Protein AF-A0AAN8EYQ8-F1 (afdb_monomer)

Solvent-accessible surface area (backbone atoms only — not comparable to full-atom values): 22164 Å² total; per-residue (Å²): 134,83,86,80,82,86,77,85,77,65,69,65,58,52,54,49,55,48,52,52,48,57,50,62,72,70,48,49,75,64,58,46,48,53,51,53,51,53,53,50,54,53,51,50,58,50,62,74,72,49,50,75,66,56,50,50,51,53,51,50,54,50,51,49,54,48,50,53,54,63,69,72,48,50,74,64,59,51,49,52,50,53,48,54,51,51,48,55,51,50,54,55,59,72,71,51,50,73,67,58,49,51,53,47,54,50,51,54,49,49,54,50,50,54,53,62,71,69,51,50,73,66,59,51,48,53,51,52,49,53,52,52,50,52,52,47,56,51,62,71,68,51,50,74,66,58,51,50,51,50,53,51,51,52,51,49,52,53,49,52,56,62,73,72,48,51,74,66,57,49,50,55,50,54,50,50,52,51,49,51,53,47,52,66,68,69,47,82,61,92,80,71,73,90,77,82,83,59,98,66,79,79,86,75,83,72,71,70,70,69,47,56,27,75,72,83,59,53,68,34,39,68,84,72,50,43,92,91,36,74,47,48,43,63,92,82,25,56,62,57,76,51,85,81,78,80,78,86,77,67,57,67,69,59,45,51,47,72,56,88,58,94,86,57,56,69,66,52,54,51,50,20,50,52,46,64,74,40,41,65,62,53,51,52,52,55,53,55,72,69,57,77,81,88,72,84,82,78,84,84,91,84,88,88,83,93,76,94,70,94,88,79,88,84,84,88,77,90,88,80,90,87,81,83,84,82,88,67,90,74,54,60,65,57,50,53,53,53,47,51,67,75,37,50,67,59,54,52,52,56,47,52,68,74,73,113

Mean predicted aligned error: 20.5 Å

Organism: Trichostrongylus colubriformis (NCBI:txid6319)

Radius of gyration: 50.26 Å; Cα contacts (8 Å, |Δi|>4): 84; chains: 1; bounding box: 122×63×128 Å

Secondary structure (DSSP, 8-state):
---------HHHHHHHHHHHHHHHHH--HHHHHHHHHHHHHHHHHHHHT--HHHHHHHHHHHHHHHHHHHHS--HHHHHHHHHHHHHHHHHHHHH--HHHHHHHHHHHHHHHHHHHHH--HHHHHHHHHHHHHHHHHHHHH--HHHHHHHHHHHHHHHHHHHHS--HHHHHHHHHHHHHHHHHHHHS--TT--SSSS-SS----------EEPTTT--EE-GGG-BTTBSS--HHHHGGGT----------HHHHHHH---TTS-HHHHHHHHHHHHTHHHHHHHHHHHTS------------------SS-PPPP------------TTHHHHHHHHHHHHSHHHHHHHHHHHH-

Foldseek 3Di:
DDDDDPDDPDPVVVVVVVVVVVVVVPDDPVNVVVVVVVVVVVVVVVVVPDDPVNVVVVVVVVVVVVVVVVVPDDPVNVVVVVVVVVVVVVVVVVPDDPVNVVVVVVVVVVVVVVVVVPDDPVRVVVVVVVVVVVVVVVVVPDDPVRVVVVVVVVVVVVVVCVVPDDPVNVVVVVVVVVVVVVVVVPPPPPPDPDDPDDPDPDPDDLDDQDQAAPAARDTDGPVQQDPVHRRAHCVPCNRNVDDDDDDPDDDVVVCLQDPDDPPDDPVSVVNNVVCVVCVVVVVVVVVVVPDDDPDDDDDDDDDDDDDDDPDDDDDDDDDDDDDDDDDDPVVPVVVVVVCCVVCVVVVVVVVVVVVD

Sequence (356 aa):
MRSQEVHGRSRVHASDAERQRSRRQRESSQERAVRLQADRLRHQRGQERETSQERTARRQEDSERHRELRERESSHERTARHQEDSERHRELRARETSQERTARHQEDSERHRELRARETSQERAARHQEESDRHRQLRERDSSQERAARHQEDAERHRRSRTDEDPEERRVRLTTDAEGHRRRRSLPSRMLGIALGGRVPVSSYLGRLSHRCQHCGALHFRCEVKPQHRDRFLECCDLGRFKLNYFEQFPDDLRRLFIYNPTNAEEQQRIRRNSMGNIRTFNSALAMASMGAQVDTLRDVVHTVLGYMDKYIIVWVPFIPEKESSVNTGKSIFWIQQWLQANGLAIREMLNVIWD

Structure (mmCIF, N/CA/C/O backbone):
data_AF-A0AAN8EYQ8-F1
#
_entry.id   AF-A0AAN8EYQ8-F1
#
loop_
_atom_site.group_PDB
_atom_site.id
_atom_site.type_symbol
_atom_site.label_atom_id
_atom_site.label_alt_id
_atom_site.label_comp_id
_atom_site.label_asym_id
_atom_site.label_entity_id
_atom_site.label_seq_id
_atom_site.pdbx_PDB_ins_code
_atom_site.Cartn_x
_atom_site.Cartn_y
_atom_site.Cartn_z
_atom_site.occupancy
_atom_site.B_iso_or_equiv
_atom_site.auth_seq_id
_atom_site.auth_comp_id
_atom_site.auth_asym_id
_atom_site.auth_atom_id
_atom_site.pdbx_PDB_model_num
ATOM 1 N N . MET A 1 1 ? -74.497 -17.929 34.171 1.00 38.44 1 MET A N 1
ATOM 2 C CA . MET A 1 1 ? -73.245 -18.681 34.404 1.00 38.44 1 MET A CA 1
ATOM 3 C C . MET A 1 1 ? -72.143 -17.685 34.741 1.00 38.44 1 MET A C 1
ATOM 5 O O . MET A 1 1 ? -71.927 -16.765 33.973 1.00 38.44 1 MET A O 1
ATOM 9 N N . ARG A 1 2 ? -71.579 -17.848 35.944 1.00 38.62 2 ARG A N 1
ATOM 10 C CA . ARG A 1 2 ? -70.430 -17.195 36.607 1.00 38.62 2 ARG A CA 1
ATOM 11 C C . ARG A 1 2 ? -69.721 -16.021 35.904 1.00 38.62 2 ARG A C 1
ATOM 13 O O . ARG A 1 2 ? -68.885 -16.230 35.032 1.00 38.62 2 ARG A O 1
ATOM 20 N N . SER A 1 3 ? -69.932 -14.824 36.452 1.00 40.25 3 SER A N 1
ATOM 21 C CA . SER A 1 3 ? -68.946 -13.739 36.464 1.00 40.25 3 SER A CA 1
ATOM 22 C C . SER A 1 3 ? -67.737 -14.175 37.298 1.00 40.25 3 SER A C 1
ATOM 24 O O . SER A 1 3 ? -67.894 -14.527 38.466 1.00 40.25 3 SER A O 1
ATOM 26 N N . GLN A 1 4 ? -66.544 -14.203 36.701 1.00 43.12 4 GLN A N 1
ATOM 27 C CA . GLN A 1 4 ? -65.293 -14.403 37.432 1.00 43.12 4 GLN A CA 1
ATOM 28 C C . GLN A 1 4 ? -64.762 -13.049 37.900 1.00 43.12 4 GLN A C 1
ATOM 30 O O . GLN A 1 4 ? -64.399 -12.186 37.104 1.00 43.12 4 GLN A O 1
ATOM 35 N N . GLU A 1 5 ? -64.737 -12.880 39.214 1.00 44.69 5 GLU A N 1
ATOM 36 C CA . GLU A 1 5 ? -64.155 -11.738 39.898 1.00 44.69 5 GLU A CA 1
ATOM 37 C C . GLU A 1 5 ? -62.622 -11.810 39.827 1.00 44.69 5 GLU A C 1
ATOM 39 O O . GLU A 1 5 ? -61.994 -12.710 40.387 1.00 44.69 5 GLU A O 1
ATOM 44 N N . VAL A 1 6 ? -62.000 -10.832 39.169 1.00 47.41 6 VAL A N 1
ATOM 45 C CA . VAL A 1 6 ? -60.547 -10.623 39.203 1.00 47.41 6 VAL A CA 1
ATOM 46 C C . VAL A 1 6 ? -60.202 -9.938 40.530 1.00 47.41 6 VAL A C 1
ATOM 48 O O . VAL A 1 6 ? -60.171 -8.714 40.632 1.00 47.41 6 VAL A O 1
ATOM 51 N N . HIS A 1 7 ? -59.997 -10.734 41.580 1.00 46.69 7 HIS A N 1
ATOM 52 C CA . HIS A 1 7 ? -59.591 -10.240 42.897 1.00 46.69 7 HIS A CA 1
ATOM 53 C C . HIS A 1 7 ? -58.106 -9.846 42.923 1.00 46.69 7 HIS A C 1
ATOM 55 O O . HIS A 1 7 ? -57.218 -10.561 42.455 1.00 46.69 7 HIS A O 1
ATOM 61 N N . GLY A 1 8 ? -57.855 -8.654 43.468 1.00 53.88 8 GLY A N 1
ATOM 62 C CA . GLY A 1 8 ? -56.613 -7.903 43.348 1.00 53.88 8 GLY A CA 1
ATOM 63 C C . GLY A 1 8 ? -55.402 -8.499 44.069 1.00 53.88 8 GLY A C 1
ATOM 64 O O . GLY A 1 8 ? -55.406 -8.709 45.277 1.00 53.88 8 GLY A O 1
ATOM 65 N N . ARG A 1 9 ? -54.299 -8.635 43.324 1.00 49.62 9 ARG A N 1
ATOM 66 C CA . ARG A 1 9 ? -52.956 -8.940 43.856 1.00 49.62 9 ARG A CA 1
ATOM 67 C C . ARG A 1 9 ? -51.954 -7.784 43.689 1.00 49.62 9 ARG A C 1
ATOM 69 O O . ARG A 1 9 ? -50.818 -7.874 44.135 1.00 49.62 9 ARG A O 1
ATOM 76 N N . SER A 1 10 ? -52.369 -6.668 43.083 1.00 54.38 10 SER A N 1
ATOM 77 C CA . SER A 1 10 ? -51.452 -5.600 42.649 1.00 54.38 10 SER A CA 1
ATOM 78 C C . SER A 1 10 ? -51.117 -4.545 43.720 1.00 54.38 10 SER A C 1
ATOM 80 O O . SER A 1 10 ? -50.106 -3.856 43.605 1.00 54.38 10 SER A O 1
ATOM 82 N N . ARG A 1 11 ? -51.939 -4.385 44.768 1.00 54.59 11 ARG A N 1
ATOM 83 C CA . ARG A 1 11 ? -51.863 -3.216 45.673 1.00 54.59 11 ARG A CA 1
ATOM 84 C C . ARG A 1 11 ? -50.812 -3.347 46.789 1.00 54.59 11 ARG A C 1
ATOM 86 O O . ARG A 1 11 ? -50.193 -2.356 47.164 1.00 54.59 11 ARG A O 1
ATOM 93 N N . VAL A 1 12 ? -50.553 -4.563 47.282 1.00 60.09 12 VAL A N 1
ATOM 94 C CA . VAL A 1 12 ? -49.588 -4.813 48.377 1.00 60.09 12 VAL A CA 1
ATOM 95 C C . VAL A 1 12 ? -48.138 -4.697 47.891 1.00 60.09 12 VAL A C 1
ATOM 97 O O . VAL A 1 12 ? -47.329 -4.038 48.546 1.00 60.09 12 VAL A O 1
ATOM 100 N N . HIS A 1 13 ? -47.825 -5.243 46.711 1.00 59.47 13 HIS A N 1
ATOM 101 C CA . HIS A 1 13 ? -46.488 -5.167 46.107 1.00 59.47 13 HIS A CA 1
ATOM 102 C C . HIS A 1 13 ? -46.089 -3.740 45.709 1.00 59.47 13 HIS A C 1
ATOM 104 O O . HIS A 1 13 ? -44.928 -3.371 45.875 1.00 59.4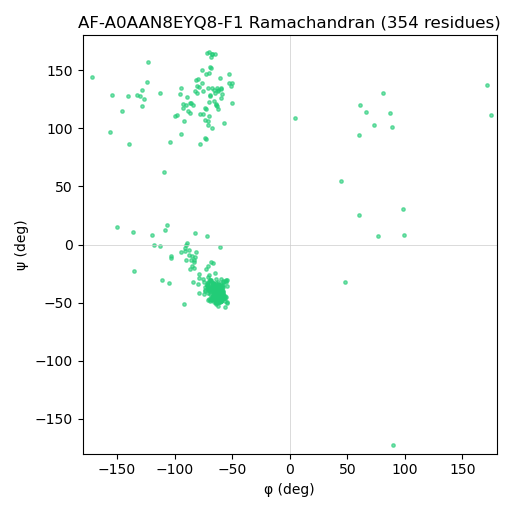7 13 HIS A O 1
ATOM 110 N N . ALA A 1 14 ? -47.044 -2.915 45.260 1.00 61.81 14 ALA A N 1
ATOM 111 C CA . ALA A 1 14 ? -46.800 -1.496 45.007 1.00 61.81 14 ALA A CA 1
ATOM 112 C C . ALA A 1 14 ? -46.391 -0.760 46.297 1.00 61.81 14 ALA A C 1
ATOM 114 O O . ALA A 1 14 ? -45.393 -0.042 46.289 1.00 61.81 14 ALA A O 1
ATOM 115 N N . SER A 1 15 ? -47.085 -1.029 47.415 1.00 77.25 15 SER A N 1
ATOM 116 C CA . SER A 1 15 ? -46.769 -0.429 48.722 1.00 77.25 15 SER A CA 1
ATOM 117 C C . SER A 1 15 ? -45.401 -0.854 49.266 1.00 77.25 15 SER A C 1
ATOM 119 O O . SER A 1 15 ? -44.711 -0.057 49.898 1.00 77.25 15 SER A O 1
ATOM 121 N N . ASP A 1 16 ? -44.982 -2.100 49.016 1.00 83.50 16 ASP A N 1
ATOM 122 C CA . ASP A 1 16 ? -43.697 -2.600 49.507 1.00 83.50 16 ASP A CA 1
ATOM 123 C C . ASP A 1 16 ? -42.521 -2.113 48.663 1.00 83.50 16 ASP A C 1
ATOM 125 O O . ASP A 1 16 ? -41.513 -1.659 49.203 1.00 83.50 16 ASP A O 1
ATOM 129 N N . ALA A 1 17 ? -42.680 -2.100 47.338 1.00 85.19 17 ALA A N 1
ATOM 130 C CA . ALA A 1 17 ? -41.708 -1.494 46.438 1.00 85.19 17 ALA A CA 1
ATOM 131 C C . ALA A 1 17 ? -41.512 -0.003 46.757 1.00 85.19 17 ALA A C 1
ATOM 133 O O . ALA A 1 17 ? -40.387 0.493 46.736 1.00 85.19 17 ALA A O 1
ATOM 134 N N . GLU A 1 18 ? -42.588 0.708 47.094 1.00 87.94 18 GLU A N 1
ATOM 135 C CA . GLU A 1 18 ? -42.537 2.115 47.481 1.00 87.94 18 GLU A CA 1
ATOM 136 C C . GLU A 1 18 ? -41.844 2.330 48.831 1.00 87.94 18 GLU A C 1
ATOM 138 O O . GLU A 1 18 ? -40.919 3.139 48.904 1.00 87.94 18 GLU A O 1
ATOM 143 N N . ARG A 1 19 ? -42.160 1.527 49.858 1.00 87.75 19 ARG A N 1
ATOM 144 C CA . ARG A 1 19 ? -41.418 1.536 51.134 1.00 87.75 19 ARG A CA 1
ATOM 145 C C . ARG A 1 19 ? -39.927 1.268 50.938 1.00 87.75 19 ARG A C 1
ATOM 147 O O . ARG A 1 19 ? -39.096 1.969 51.516 1.00 87.75 19 ARG A O 1
ATOM 154 N N . GLN A 1 20 ? -39.568 0.283 50.112 1.00 89.06 20 GLN A N 1
ATOM 155 C CA . GLN A 1 20 ? -38.170 -0.024 49.810 1.00 89.06 20 GLN A CA 1
ATOM 156 C C . GLN A 1 20 ? -37.481 1.120 49.057 1.00 89.06 20 GLN A C 1
ATOM 158 O O . GLN A 1 20 ? -36.334 1.436 49.368 1.00 89.06 20 GLN A O 1
ATOM 163 N N . ARG A 1 21 ? -38.164 1.774 48.107 1.00 89.12 21 ARG A N 1
ATOM 164 C CA . ARG A 1 21 ? -37.646 2.974 47.428 1.00 89.12 21 ARG A CA 1
ATOM 165 C C . ARG A 1 21 ? -37.393 4.108 48.418 1.00 89.12 21 ARG A C 1
ATOM 167 O O . ARG A 1 21 ? -36.289 4.643 48.430 1.00 89.12 21 ARG A O 1
ATOM 174 N N . SER A 1 22 ? -38.357 4.429 49.280 1.00 90.75 22 SER A N 1
ATOM 175 C CA . SER A 1 22 ? -38.203 5.487 50.287 1.00 90.75 22 SER A CA 1
ATOM 176 C C . SER A 1 22 ? -37.098 5.176 51.295 1.00 90.75 22 SER A C 1
ATOM 178 O O . SER A 1 22 ? -36.344 6.072 51.664 1.00 90.75 22 SER A O 1
ATOM 180 N N . ARG A 1 23 ? -36.946 3.909 51.706 1.00 90.25 23 ARG A N 1
ATOM 181 C CA . ARG A 1 23 ? -35.819 3.479 52.546 1.00 90.25 23 ARG A CA 1
ATOM 182 C C . ARG A 1 23 ? -34.486 3.705 51.831 1.00 90.25 23 ARG A C 1
ATOM 184 O O . ARG A 1 23 ? -33.618 4.348 52.400 1.00 90.25 23 ARG A O 1
ATOM 191 N N . ARG A 1 24 ? -34.359 3.269 50.570 1.00 91.44 24 ARG A N 1
ATOM 192 C CA . ARG A 1 24 ? -33.142 3.457 49.756 1.00 91.44 24 ARG A CA 1
ATOM 193 C C . ARG A 1 24 ? -32.803 4.927 49.501 1.00 91.44 24 ARG A C 1
ATOM 195 O O . ARG A 1 24 ? -31.631 5.253 49.385 1.00 91.44 24 ARG A O 1
ATOM 202 N N . GLN A 1 25 ? -33.801 5.805 49.406 1.00 91.94 25 GLN A N 1
ATOM 203 C CA . GLN A 1 25 ? -33.590 7.253 49.256 1.00 91.94 25 GLN A CA 1
ATOM 204 C C . GLN A 1 25 ? -33.049 7.913 50.527 1.00 91.94 25 GLN A C 1
ATOM 206 O O . GLN A 1 25 ? -32.384 8.938 50.439 1.00 91.94 25 GLN A O 1
ATOM 211 N N . ARG A 1 26 ? -33.351 7.340 51.697 1.00 92.75 26 ARG A N 1
ATOM 212 C CA . ARG A 1 26 ? -32.901 7.837 53.003 1.00 92.75 26 ARG A CA 1
ATOM 213 C C . ARG A 1 26 ? -31.621 7.153 53.496 1.00 92.75 26 ARG A C 1
ATOM 215 O O . ARG A 1 26 ? -31.103 7.559 54.528 1.00 92.75 26 ARG A O 1
ATOM 222 N N . GLU A 1 27 ? -31.134 6.128 52.790 1.00 94.88 27 GLU A N 1
ATOM 223 C CA . GLU A 1 27 ? -29.881 5.435 53.114 1.00 94.88 27 GLU A CA 1
ATOM 224 C C . GLU A 1 27 ? -28.694 6.401 53.020 1.00 94.88 27 GLU A C 1
ATOM 226 O O . GLU A 1 27 ? -28.515 7.106 52.023 1.00 94.88 27 GLU A O 1
ATOM 231 N N . SER A 1 28 ? -27.836 6.376 54.036 1.00 96.06 28 SER A N 1
ATOM 232 C CA . SER A 1 28 ? -26.521 7.010 53.968 1.00 96.06 28 SER A CA 1
ATOM 233 C C . SER A 1 28 ? -25.604 6.296 52.963 1.00 96.06 28 SER A C 1
ATOM 235 O O . SER A 1 28 ? -25.833 5.150 52.560 1.00 96.06 28 SER A O 1
ATOM 237 N N . SER A 1 29 ? -24.507 6.952 52.568 1.00 94.75 29 SER A N 1
ATOM 238 C CA . SER A 1 29 ? -23.498 6.350 51.684 1.00 94.75 29 SER A CA 1
ATOM 239 C C . SER A 1 29 ? -22.894 5.066 52.270 1.00 94.75 29 SER A C 1
ATOM 241 O O . SER A 1 29 ? -22.674 4.104 51.532 1.00 94.75 29 SER A O 1
ATOM 243 N N . GLN A 1 30 ? -22.686 5.024 53.591 1.00 95.12 30 GLN A N 1
ATOM 244 C CA . GLN A 1 30 ? -22.165 3.860 54.310 1.00 95.12 30 GLN A CA 1
ATOM 245 C C . GLN A 1 30 ? -23.176 2.708 54.338 1.00 95.12 30 GLN A C 1
ATOM 247 O O . GLN A 1 30 ? -22.833 1.586 53.970 1.00 95.12 30 GLN A O 1
ATOM 252 N N . GLU A 1 31 ? -24.437 2.972 54.689 1.00 94.31 31 GLU A N 1
ATOM 253 C CA . GLU A 1 31 ? -25.491 1.946 54.691 1.00 94.31 31 GLU A CA 1
ATOM 254 C C . GLU A 1 31 ? -25.729 1.374 53.290 1.00 94.31 31 GLU A C 1
ATOM 256 O O . GLU A 1 31 ? -25.854 0.157 53.117 1.00 94.31 31 GLU A O 1
ATOM 261 N N . ARG A 1 32 ? -25.707 2.237 52.265 1.00 94.94 32 ARG A N 1
ATOM 262 C CA . ARG A 1 32 ? -25.782 1.814 50.864 1.00 94.94 32 ARG A CA 1
ATOM 263 C C . ARG A 1 32 ? -24.607 0.908 50.493 1.00 94.94 32 ARG A C 1
ATOM 265 O O . ARG A 1 32 ? -24.821 -0.106 49.827 1.00 94.94 32 ARG A O 1
ATOM 272 N N . ALA A 1 33 ? -23.385 1.248 50.905 1.00 95.75 33 ALA A N 1
ATOM 273 C CA . ALA A 1 33 ? -22.199 0.438 50.632 1.00 95.75 33 ALA A CA 1
ATOM 274 C C . ALA A 1 33 ? -22.297 -0.949 51.285 1.00 95.75 33 ALA A C 1
ATOM 276 O O . ALA A 1 33 ? -22.083 -1.954 50.605 1.00 95.75 33 A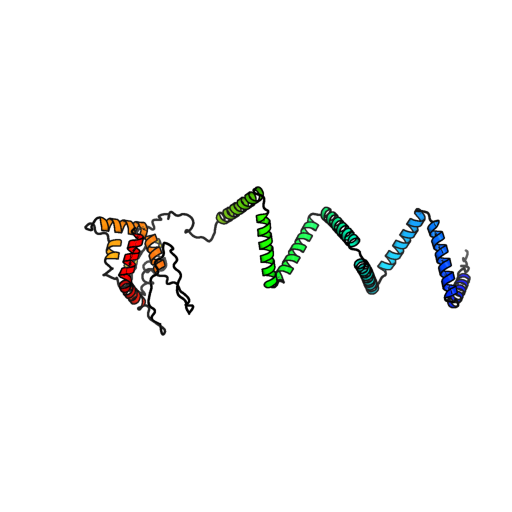LA A O 1
ATOM 277 N N . VAL A 1 34 ? -22.713 -1.018 52.554 1.00 96.19 34 VAL A N 1
ATOM 278 C CA . VAL A 1 34 ? -22.925 -2.283 53.278 1.00 96.19 34 VAL A CA 1
ATOM 279 C C . VAL A 1 34 ? -23.989 -3.141 52.589 1.00 96.19 34 VAL A C 1
ATOM 281 O O . VAL A 1 34 ? -23.775 -4.336 52.372 1.00 96.19 34 VAL A O 1
ATOM 284 N N . ARG A 1 35 ? -25.118 -2.548 52.173 1.00 95.12 35 ARG A N 1
ATOM 285 C CA . ARG A 1 35 ? -26.170 -3.267 51.437 1.00 95.12 35 ARG A CA 1
ATOM 286 C C . ARG A 1 35 ? -25.646 -3.848 50.123 1.00 95.12 35 ARG A C 1
ATOM 288 O O . ARG A 1 35 ? -25.861 -5.030 49.862 1.00 95.12 35 ARG A O 1
ATOM 295 N N . LEU A 1 36 ? -24.940 -3.046 49.322 1.00 95.38 36 LEU A N 1
ATOM 296 C CA . LEU A 1 36 ? -24.364 -3.488 48.047 1.00 95.38 36 LEU A CA 1
ATOM 297 C C . LEU A 1 36 ? -23.287 -4.567 48.239 1.00 95.38 36 LEU A C 1
ATOM 299 O O . LEU A 1 36 ? -23.200 -5.494 47.434 1.00 95.38 36 LEU A O 1
ATOM 303 N N . GLN A 1 37 ? -22.492 -4.487 49.309 1.00 96.44 37 GLN A N 1
ATOM 304 C CA . GLN A 1 37 ? -21.526 -5.526 49.664 1.00 96.44 37 GLN A CA 1
ATOM 305 C C . GLN A 1 37 ? -22.232 -6.834 50.042 1.00 96.44 37 GLN A C 1
ATOM 307 O O . GLN A 1 37 ? -21.845 -7.900 49.563 1.00 96.44 37 GLN A O 1
ATOM 312 N N . ALA A 1 38 ? -23.301 -6.767 50.837 1.00 95.62 38 ALA A N 1
ATOM 313 C CA . ALA A 1 38 ? -24.101 -7.935 51.187 1.00 95.62 38 ALA A CA 1
ATOM 314 C C . ALA A 1 38 ? -24.802 -8.553 49.959 1.00 95.62 38 ALA A C 1
ATOM 316 O O . ALA A 1 38 ? -24.829 -9.777 49.830 1.00 95.62 38 ALA A O 1
ATOM 317 N N . ASP A 1 39 ? -25.325 -7.731 49.039 1.00 95.94 39 ASP A N 1
ATOM 318 C CA . ASP A 1 39 ? -25.878 -8.171 47.747 1.00 95.94 39 ASP A CA 1
ATOM 319 C C . ASP A 1 39 ? -24.815 -8.905 46.910 1.00 95.94 39 ASP A C 1
ATOM 321 O O . ASP A 1 39 ? -25.060 -10.011 46.423 1.00 95.94 39 ASP A O 1
ATOM 325 N N . ARG A 1 40 ? -23.606 -8.333 46.804 1.00 96.19 40 ARG A N 1
ATOM 326 C CA . ARG A 1 40 ? -22.477 -8.938 46.081 1.00 96.19 40 ARG A CA 1
ATOM 327 C C . ARG A 1 40 ? -22.091 -10.297 46.663 1.00 96.19 40 ARG A C 1
ATOM 329 O O . ARG A 1 40 ? -21.955 -11.253 45.905 1.00 96.19 40 ARG A O 1
ATOM 336 N N . LEU A 1 41 ? -21.958 -10.398 47.987 1.00 96.81 41 LEU A N 1
ATOM 337 C CA . LEU A 1 41 ? -21.607 -11.650 48.670 1.00 96.81 41 LEU A CA 1
ATOM 338 C C . LEU A 1 41 ? -22.680 -12.729 48.485 1.00 96.81 41 LEU A C 1
ATOM 340 O O . LEU A 1 41 ? -22.350 -13.897 48.287 1.00 96.81 41 LEU A O 1
ATOM 344 N N . ARG A 1 42 ? -23.968 -12.359 48.522 1.00 95.38 42 ARG A N 1
ATOM 345 C CA . ARG A 1 42 ? -25.060 -13.299 48.222 1.00 95.38 42 ARG A CA 1
ATOM 346 C C . ARG A 1 42 ? -24.982 -13.810 46.790 1.00 95.38 42 ARG A C 1
ATOM 348 O O . ARG A 1 42 ? -25.126 -15.011 46.581 1.00 95.38 42 ARG A O 1
ATOM 355 N N . HIS A 1 43 ? -24.729 -12.922 45.828 1.00 93.81 43 HIS A N 1
ATOM 356 C CA . HIS A 1 43 ? -24.592 -13.316 44.430 1.00 93.81 43 HIS A CA 1
ATOM 357 C C . HIS A 1 43 ? -23.401 -14.260 44.235 1.00 93.81 43 HIS A C 1
ATOM 359 O O . HIS A 1 43 ? -23.589 -15.338 43.686 1.00 93.81 43 HIS A O 1
ATOM 365 N N . GLN A 1 44 ? -22.222 -13.922 44.770 1.00 94.81 44 GLN A N 1
ATOM 366 C CA . GLN A 1 44 ? -21.023 -14.773 44.714 1.00 94.81 44 GLN A CA 1
ATOM 367 C C . GLN A 1 44 ? -21.279 -16.179 45.266 1.00 94.81 44 GLN A C 1
ATOM 369 O O . GLN A 1 44 ? -21.041 -17.158 44.566 1.00 94.81 44 GLN A O 1
ATOM 374 N N . ARG A 1 45 ? -21.867 -16.290 46.464 1.00 95.12 45 ARG A N 1
ATOM 375 C CA . ARG A 1 45 ? -22.226 -17.594 47.054 1.00 95.12 45 ARG A CA 1
ATOM 376 C C . ARG A 1 45 ? -23.210 -18.387 46.192 1.00 95.12 45 ARG A C 1
ATOM 378 O O . ARG A 1 45 ? -23.158 -19.612 46.179 1.00 95.12 45 ARG A O 1
ATOM 385 N N . GLY A 1 46 ? -24.116 -17.703 45.494 1.00 92.75 46 GLY A N 1
ATOM 386 C CA . GLY A 1 46 ? -25.006 -18.326 44.514 1.00 92.75 46 GLY A CA 1
ATOM 387 C C . GLY A 1 46 ? -24.244 -18.871 43.305 1.00 92.75 46 GLY A C 1
ATOM 388 O O . GLY A 1 46 ? -24.484 -20.003 42.903 1.00 92.75 46 GLY A O 1
ATOM 389 N N . GLN A 1 47 ? -23.285 -18.107 42.770 1.00 92.31 47 GLN A N 1
ATOM 390 C CA . GLN A 1 47 ? -22.446 -18.527 41.639 1.00 92.31 47 GLN A CA 1
ATOM 391 C C . GLN A 1 47 ? -21.510 -19.697 41.989 1.00 92.31 47 GLN A C 1
ATOM 393 O O . GLN A 1 47 ? -21.262 -20.558 41.150 1.00 92.31 47 GLN A O 1
ATOM 398 N N . GLU A 1 48 ? -20.991 -19.746 43.218 1.00 93.62 48 GLU A N 1
ATOM 399 C CA . GLU A 1 48 ? -20.117 -20.831 43.695 1.00 93.62 48 GLU A CA 1
ATOM 400 C C . GLU A 1 48 ? -20.848 -22.172 43.809 1.00 93.62 48 GLU A C 1
ATOM 402 O O . GLU A 1 48 ? -20.254 -23.224 43.589 1.00 93.62 48 GLU A O 1
ATOM 407 N N . ARG A 1 49 ? -22.141 -22.134 44.146 1.00 94.25 49 ARG A N 1
ATOM 408 C CA . ARG A 1 49 ? -22.994 -23.324 44.297 1.00 94.25 49 ARG A CA 1
ATOM 409 C C . ARG A 1 49 ? -23.643 -23.775 42.991 1.00 94.25 49 ARG A C 1
ATOM 411 O O . ARG A 1 49 ? -24.325 -24.793 42.976 1.00 94.25 49 ARG A O 1
ATOM 418 N N . GLU A 1 50 ? -23.453 -23.006 41.928 1.00 95.12 50 GLU A N 1
ATOM 419 C CA . GLU A 1 50 ? -24.082 -23.216 40.634 1.00 95.12 50 GLU A CA 1
ATOM 420 C C . GLU A 1 50 ? -23.505 -24.442 39.917 1.00 95.12 50 GLU A C 1
ATOM 422 O O . GLU A 1 50 ? -22.285 -24.614 39.802 1.00 95.12 50 GLU A O 1
ATOM 427 N N . THR A 1 51 ? -24.391 -25.268 39.368 1.00 96.56 51 THR A N 1
ATOM 428 C CA . THR A 1 51 ? -24.011 -26.399 38.516 1.00 96.56 51 THR A CA 1
ATOM 429 C C . THR A 1 51 ? -23.502 -25.932 37.146 1.00 96.56 51 THR A C 1
ATOM 431 O O . THR A 1 51 ? -23.713 -24.797 36.718 1.00 96.56 51 THR A O 1
ATOM 434 N N . SER A 1 52 ? -22.841 -26.824 36.398 1.00 95.81 52 SER A N 1
ATOM 435 C CA . SER A 1 52 ? -22.403 -26.511 35.027 1.00 95.81 52 SER A CA 1
ATOM 436 C C . SER A 1 52 ? -23.578 -26.112 34.120 1.00 95.81 52 SER A C 1
ATOM 438 O O . SER A 1 52 ? -23.470 -25.141 33.373 1.00 95.81 52 SER A O 1
ATOM 440 N N . GLN A 1 53 ? -24.721 -26.803 34.241 1.00 95.75 53 GLN A N 1
ATOM 441 C CA . GLN A 1 53 ? -25.924 -26.537 33.445 1.00 95.75 53 GLN A CA 1
ATOM 442 C C . GLN A 1 53 ? -26.546 -25.173 33.770 1.00 95.75 53 GLN A C 1
ATOM 444 O O . GLN A 1 53 ? -26.797 -24.382 32.860 1.00 95.75 53 GLN A O 1
ATOM 449 N N . GLU A 1 54 ? -26.727 -24.856 35.053 1.00 95.69 54 GLU A N 1
ATOM 450 C CA . GLU A 1 54 ? -27.228 -23.543 35.485 1.00 95.69 54 GLU A CA 1
ATOM 451 C C . GLU A 1 54 ? -26.288 -22.420 35.030 1.00 95.69 54 GLU A C 1
ATOM 453 O O . GLU A 1 54 ? -26.740 -21.408 34.493 1.00 95.69 54 GLU A O 1
ATOM 458 N N . ARG A 1 55 ? -24.969 -22.641 35.117 1.00 95.56 55 ARG A N 1
ATOM 459 C CA . ARG A 1 55 ? -23.962 -21.686 34.640 1.00 95.56 55 ARG A CA 1
ATOM 460 C C . ARG A 1 55 ? -24.065 -21.439 33.144 1.00 95.56 55 ARG A C 1
ATOM 462 O O . ARG A 1 55 ? -23.931 -20.292 32.711 1.00 95.56 55 ARG A O 1
ATOM 469 N N . THR A 1 56 ? -24.259 -22.491 32.350 1.00 96.50 56 THR A N 1
ATOM 470 C CA . THR A 1 56 ? -24.453 -22.349 30.904 1.00 96.50 56 THR A CA 1
ATOM 471 C C . THR A 1 56 ? -25.748 -21.617 30.582 1.00 96.50 56 THR A C 1
ATOM 473 O O . THR A 1 56 ? -25.698 -20.679 29.792 1.00 96.50 56 THR A O 1
ATOM 476 N N . ALA A 1 57 ? -26.857 -21.950 31.250 1.00 96.19 57 ALA A N 1
ATOM 477 C CA . ALA A 1 57 ? -28.143 -21.285 31.052 1.00 96.19 57 ALA A CA 1
ATOM 478 C C . ALA A 1 57 ? -28.058 -19.791 31.402 1.00 96.19 57 ALA A C 1
ATOM 480 O O . ALA A 1 57 ? -28.390 -18.943 30.578 1.00 96.19 57 ALA A O 1
ATOM 481 N N . ARG A 1 58 ? -27.479 -19.439 32.560 1.00 95.31 58 ARG A N 1
ATOM 482 C CA . ARG A 1 58 ? -27.287 -18.034 32.953 1.00 95.31 58 ARG A CA 1
ATOM 483 C C . ARG A 1 58 ? -26.429 -17.263 31.948 1.00 95.31 58 ARG A C 1
ATOM 485 O O . ARG A 1 58 ? -26.720 -16.104 31.661 1.00 95.31 58 ARG A O 1
ATOM 492 N N . ARG A 1 59 ? -25.350 -17.869 31.433 1.00 95.31 59 ARG A N 1
ATOM 493 C CA . ARG A 1 59 ? -24.487 -17.239 30.413 1.00 95.31 59 ARG A CA 1
ATOM 494 C C . ARG A 1 59 ? -25.209 -17.067 29.077 1.00 95.31 59 ARG A C 1
ATOM 496 O O . ARG A 1 59 ? -24.995 -16.051 28.424 1.00 95.31 59 ARG A O 1
ATOM 503 N N . GLN A 1 60 ? -26.048 -18.024 28.684 1.00 96.88 60 GLN A N 1
ATOM 504 C CA . GLN A 1 60 ? -26.878 -17.921 27.483 1.00 96.88 60 GLN A CA 1
ATOM 505 C C . GLN A 1 60 ? -27.888 -16.783 27.618 1.00 96.88 60 GLN A C 1
ATOM 507 O O . GLN A 1 60 ? -27.887 -15.887 26.779 1.00 96.88 60 GLN A O 1
ATOM 512 N N . GLU A 1 61 ? -28.644 -16.737 28.715 1.00 96.88 61 GLU A N 1
ATOM 513 C CA . GLU A 1 61 ? -29.582 -15.643 28.982 1.00 96.88 61 GLU A CA 1
ATOM 514 C C . GLU A 1 61 ? -28.880 -14.277 29.019 1.00 96.88 61 GLU A C 1
ATOM 516 O O . GLU A 1 61 ? -29.405 -13.285 28.519 1.00 96.88 61 GLU A O 1
ATOM 521 N N . ASP A 1 62 ? -27.680 -14.194 29.603 1.00 97.00 62 ASP A N 1
ATOM 522 C CA . ASP A 1 62 ? -26.919 -12.943 29.632 1.00 97.00 62 ASP A CA 1
ATOM 523 C C . ASP A 1 62 ? -26.434 -12.516 28.245 1.00 97.00 62 ASP A C 1
ATOM 525 O O . ASP A 1 62 ? -26.526 -11.335 27.898 1.00 97.00 62 ASP A O 1
ATOM 529 N N . SER A 1 63 ? -25.992 -13.475 27.429 1.00 97.12 63 SER A N 1
ATOM 530 C CA . SER A 1 63 ? -25.634 -13.241 26.030 1.00 97.12 63 SER A CA 1
ATOM 531 C C . SER A 1 63 ? -26.836 -12.784 25.201 1.00 97.12 63 SER A C 1
ATOM 533 O O . SER A 1 63 ? -26.687 -11.901 24.358 1.00 97.12 63 SER A O 1
ATOM 535 N N . GLU A 1 64 ? -28.021 -13.353 25.427 1.00 97.38 64 GLU A N 1
ATOM 536 C CA . GLU A 1 64 ? -29.258 -12.959 24.745 1.00 97.38 64 GLU A CA 1
ATOM 537 C C . GLU A 1 64 ? -29.700 -11.555 25.148 1.00 97.38 64 GLU A C 1
ATOM 539 O O . GLU A 1 64 ? -29.941 -10.722 24.275 1.00 97.38 64 GLU A O 1
ATOM 544 N N . ARG A 1 65 ? -29.691 -11.236 26.450 1.00 97.06 65 ARG A N 1
ATOM 545 C CA . ARG A 1 65 ? -29.946 -9.867 26.926 1.00 97.06 65 ARG A CA 1
ATOM 546 C C . ARG A 1 65 ? -28.979 -8.867 26.305 1.00 97.06 65 ARG A C 1
ATOM 548 O O . ARG A 1 65 ? -29.404 -7.800 25.871 1.00 97.06 65 ARG A O 1
ATOM 555 N N . HIS A 1 66 ? -27.688 -9.197 26.236 1.00 96.19 66 HIS A N 1
ATOM 556 C CA . HIS A 1 66 ? -26.713 -8.333 25.576 1.00 96.19 66 HIS A CA 1
ATOM 557 C C . HIS A 1 66 ? -27.029 -8.183 24.091 1.00 96.19 66 HIS A C 1
ATOM 559 O O . HIS A 1 66 ? -27.038 -7.055 23.612 1.00 96.19 66 HIS A O 1
ATOM 565 N N . ARG A 1 67 ? -27.339 -9.270 23.374 1.00 96.88 67 ARG A N 1
ATOM 566 C CA . ARG A 1 67 ? -27.731 -9.215 21.958 1.00 96.88 67 ARG A CA 1
ATOM 567 C C . ARG A 1 67 ? -28.912 -8.268 21.742 1.00 96.88 67 ARG A C 1
ATOM 569 O O . ARG A 1 67 ? -28.803 -7.366 20.919 1.00 96.88 67 ARG A O 1
ATOM 576 N N . GLU A 1 68 ? -29.975 -8.394 22.531 1.00 97.00 68 GLU A N 1
ATOM 577 C CA . GLU A 1 68 ? -31.136 -7.502 22.438 1.00 97.00 68 GLU A CA 1
ATOM 578 C C . GLU A 1 68 ? -30.783 -6.038 22.736 1.00 97.00 68 GLU A C 1
ATOM 580 O O . GLU A 1 68 ? -31.257 -5.131 22.052 1.00 97.00 68 GLU A O 1
ATOM 585 N N . LEU A 1 69 ? -29.924 -5.784 23.728 1.00 96.25 69 LEU A N 1
ATOM 586 C CA . LEU A 1 69 ? -29.429 -4.433 24.007 1.00 96.25 69 LEU A CA 1
ATOM 587 C C . LEU A 1 69 ? -28.611 -3.875 22.832 1.00 96.25 69 LEU A C 1
ATOM 589 O O . LEU A 1 69 ? -28.744 -2.697 22.515 1.00 96.25 69 LEU A O 1
ATOM 593 N N . ARG A 1 70 ? -27.792 -4.704 22.164 1.00 95.25 70 ARG A N 1
ATOM 594 C CA . ARG A 1 70 ? -27.027 -4.314 20.963 1.00 95.25 70 ARG A CA 1
ATOM 595 C C . ARG A 1 70 ? -27.939 -4.017 19.768 1.00 95.25 70 ARG A C 1
ATOM 597 O O . ARG A 1 70 ? -27.633 -3.117 18.991 1.00 95.25 70 ARG A O 1
ATOM 604 N N . GLU A 1 71 ? -29.037 -4.754 19.620 1.00 96.00 71 GLU A N 1
ATOM 605 C CA . GLU A 1 71 ? -30.015 -4.568 18.540 1.00 96.00 71 GLU A CA 1
ATOM 606 C C . GLU A 1 71 ? -30.834 -3.284 18.704 1.00 96.00 71 GLU A C 1
ATOM 608 O O . GLU A 1 71 ? -31.100 -2.595 17.721 1.00 96.00 71 GLU A O 1
ATOM 613 N N . ARG A 1 72 ? -31.202 -2.937 19.944 1.00 96.56 72 ARG A N 1
ATOM 614 C CA . ARG A 1 72 ? -31.980 -1.725 20.264 1.00 96.56 72 ARG A CA 1
ATOM 615 C C . ARG A 1 72 ? -31.139 -0.451 20.337 1.00 96.56 72 ARG A C 1
ATOM 617 O O . ARG A 1 72 ? -31.686 0.634 20.509 1.00 96.56 72 ARG A O 1
ATOM 624 N N . GLU A 1 73 ? -29.826 -0.587 20.241 1.00 96.81 73 GLU A N 1
ATOM 625 C CA . GLU A 1 73 ? -28.884 0.512 20.365 1.00 96.81 73 GLU A CA 1
ATOM 626 C C . GLU A 1 73 ? -28.998 1.503 19.200 1.00 96.81 73 GLU A C 1
ATOM 628 O O . GLU A 1 73 ? -28.999 1.126 18.022 1.00 96.81 73 GLU A O 1
ATOM 633 N N . SER A 1 74 ? -29.011 2.793 19.528 1.00 98.00 74 SER A N 1
ATOM 634 C CA . SER A 1 74 ? -28.935 3.862 18.536 1.00 98.00 74 SER A CA 1
ATOM 635 C C . SER A 1 74 ? -27.563 3.915 17.850 1.00 98.00 74 SER A C 1
ATOM 637 O O . SER A 1 74 ? -26.547 3.441 18.360 1.00 98.00 74 SER A O 1
ATOM 639 N N . SER A 1 75 ? -27.486 4.569 16.687 1.00 97.38 75 SER A N 1
ATOM 640 C CA . SER A 1 75 ? -26.194 4.764 16.013 1.00 97.38 75 SER A CA 1
ATOM 641 C C . SER A 1 75 ? -25.182 5.511 16.891 1.00 97.38 75 SER A C 1
ATOM 643 O O . SER A 1 75 ? -23.993 5.216 16.813 1.00 97.38 75 SER A O 1
ATOM 645 N N . HIS A 1 76 ? -25.635 6.460 17.719 1.00 97.56 76 HIS A N 1
ATOM 646 C CA . HIS A 1 76 ? -24.752 7.248 18.578 1.00 97.56 76 HIS A CA 1
ATOM 647 C C . HIS A 1 76 ? -24.171 6.411 19.724 1.00 97.56 76 HIS A C 1
ATOM 649 O O . HIS A 1 76 ? -22.954 6.389 19.913 1.00 97.56 76 HIS A O 1
ATOM 655 N N . GLU A 1 77 ? -25.013 5.655 20.429 1.00 97.44 77 GLU A N 1
ATOM 656 C CA . GLU A 1 77 ? -24.569 4.724 21.475 1.00 97.44 77 GLU A CA 1
ATOM 657 C C . GLU A 1 77 ? -23.601 3.678 20.904 1.00 97.44 77 GLU A C 1
ATOM 659 O O . GLU A 1 77 ? -22.545 3.426 21.487 1.00 97.44 77 GLU A O 1
ATOM 664 N N . ARG A 1 78 ? -23.884 3.168 19.694 1.00 97.25 78 ARG A N 1
ATOM 665 C CA . ARG A 1 78 ? -23.001 2.230 18.990 1.00 97.25 78 ARG A CA 1
ATOM 666 C C . ARG A 1 78 ? -21.628 2.830 18.737 1.00 97.25 78 ARG A C 1
ATOM 668 O O . ARG A 1 78 ? -20.617 2.176 18.998 1.00 97.25 78 ARG A O 1
ATOM 675 N N . THR A 1 79 ? -21.580 4.063 18.234 1.00 97.38 79 THR A N 1
ATOM 676 C CA . THR A 1 79 ? -20.310 4.761 18.004 1.00 97.38 79 THR A CA 1
ATOM 677 C C . THR A 1 79 ? -19.558 5.024 19.303 1.00 97.38 79 THR A C 1
ATOM 679 O O . THR A 1 79 ? -18.366 4.735 19.353 1.0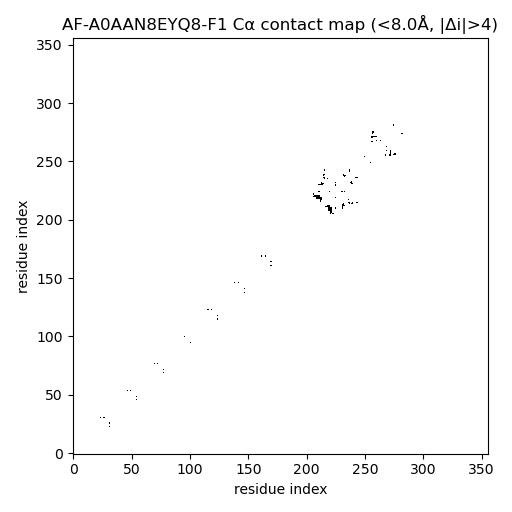0 97.38 79 THR A O 1
ATOM 682 N N . ALA A 1 80 ? -20.242 5.473 20.360 1.00 97.25 80 ALA A N 1
ATOM 683 C CA . ALA A 1 80 ? -19.628 5.727 21.660 1.00 97.25 80 ALA A CA 1
ATOM 684 C C . ALA A 1 80 ? -19.027 4.444 22.253 1.00 97.25 80 ALA A C 1
ATOM 686 O O . ALA A 1 80 ? -17.875 4.439 22.680 1.00 97.25 80 ALA A O 1
ATOM 687 N N . ARG A 1 81 ? -19.746 3.316 22.179 1.00 96.69 81 ARG A N 1
ATOM 688 C CA . ARG A 1 81 ? -19.217 2.021 22.616 1.00 96.69 81 ARG A CA 1
ATOM 689 C C . ARG A 1 81 ? -17.990 1.589 21.818 1.00 96.69 81 ARG A C 1
ATOM 691 O O . ARG A 1 81 ? -17.033 1.103 22.410 1.00 96.69 81 ARG A O 1
ATOM 698 N N . HIS A 1 82 ? -18.018 1.694 20.487 1.00 97.00 82 HIS A N 1
ATOM 699 C CA . HIS A 1 82 ? -16.861 1.317 19.667 1.00 97.00 82 HIS A CA 1
ATOM 700 C C . HIS A 1 82 ? -15.655 2.228 19.919 1.00 97.00 82 HIS A C 1
ATOM 702 O O . HIS A 1 82 ? -14.522 1.754 19.877 1.00 97.00 82 HIS A O 1
ATOM 708 N N . GLN A 1 83 ? -15.886 3.511 20.207 1.00 97.62 83 GLN A N 1
ATOM 709 C CA . GLN A 1 83 ? -14.834 4.439 20.618 1.00 97.62 83 GLN A CA 1
ATOM 710 C C . GLN A 1 83 ? -14.228 4.023 21.958 1.00 97.62 83 GLN A C 1
ATOM 712 O O . GLN A 1 83 ? -13.013 3.857 22.029 1.00 97.62 83 GLN A O 1
ATOM 717 N N . GLU A 1 84 ? -15.057 3.757 22.968 1.00 97.44 84 GLU A N 1
ATOM 718 C CA . GLU A 1 84 ? -14.599 3.300 24.283 1.00 97.44 84 GLU A CA 1
ATOM 719 C C . GLU A 1 84 ? -13.832 1.969 24.182 1.00 97.44 84 GLU A C 1
ATOM 721 O O . GLU A 1 84 ? -12.780 1.792 24.790 1.00 97.44 84 GLU A O 1
ATOM 726 N N . ASP A 1 85 ? -14.309 1.030 23.361 1.00 97.75 85 ASP A N 1
ATOM 727 C CA . ASP A 1 85 ? -13.631 -0.248 23.130 1.00 97.75 85 ASP A CA 1
ATOM 728 C C . ASP A 1 85 ? -12.278 -0.078 22.426 1.00 97.75 85 ASP A C 1
ATOM 730 O O . ASP A 1 85 ? -11.274 -0.665 22.833 1.00 97.75 85 ASP A O 1
ATOM 734 N N . SER A 1 86 ? -12.221 0.801 21.423 1.00 97.56 86 SER A N 1
ATOM 735 C CA . SER A 1 86 ? -10.976 1.185 20.756 1.00 97.56 86 SER A CA 1
ATOM 736 C C . SER A 1 86 ? -9.994 1.863 21.718 1.00 97.56 86 SER A C 1
ATOM 738 O O . SER A 1 86 ? -8.792 1.605 21.656 1.00 97.56 86 SER A O 1
ATOM 740 N N . GLU A 1 87 ? -10.470 2.711 22.632 1.00 97.75 87 GLU A N 1
ATOM 741 C CA . GLU A 1 87 ? -9.654 3.342 23.679 1.00 97.75 87 GLU A CA 1
ATOM 742 C C . GLU A 1 87 ? -9.088 2.315 24.653 1.00 97.75 87 GLU A C 1
ATOM 744 O O . GLU A 1 87 ? -7.871 2.270 24.840 1.00 97.75 87 GLU A O 1
ATOM 749 N N . ARG A 1 88 ? -9.925 1.413 25.175 1.00 97.56 88 ARG A N 1
ATOM 750 C CA . ARG A 1 88 ? -9.464 0.312 26.033 1.00 97.56 88 ARG A CA 1
ATOM 751 C C . ARG A 1 88 ? -8.406 -0.538 25.336 1.00 97.56 88 ARG A C 1
ATOM 753 O O . ARG A 1 88 ? -7.367 -0.830 25.926 1.00 97.56 88 ARG A O 1
ATOM 760 N N . HIS A 1 89 ? -8.620 -0.905 24.072 1.00 96.62 89 HIS A N 1
ATOM 761 C CA . HIS A 1 89 ? -7.623 -1.650 23.308 1.00 96.62 89 HIS A CA 1
ATOM 762 C C . HIS A 1 89 ? -6.330 -0.856 23.108 1.00 96.62 89 HIS A C 1
ATOM 764 O O . HIS A 1 89 ? -5.251 -1.423 23.273 1.00 96.62 89 HIS A O 1
ATOM 770 N N . ARG A 1 90 ? -6.406 0.445 22.803 1.00 97.19 90 ARG A N 1
ATOM 771 C CA . ARG A 1 90 ? -5.222 1.311 22.691 1.00 97.19 90 ARG A CA 1
ATOM 772 C C . ARG A 1 90 ? -4.429 1.361 23.994 1.00 97.19 90 ARG A C 1
ATOM 774 O O . ARG A 1 90 ? -3.212 1.195 23.957 1.00 97.19 90 ARG A O 1
ATOM 781 N N . GLU A 1 91 ? -5.094 1.520 25.134 1.00 97.50 91 GLU A N 1
ATOM 782 C CA . GLU A 1 91 ? -4.436 1.526 26.444 1.00 97.50 91 GLU A CA 1
ATOM 783 C C . GLU A 1 91 ? -3.773 0.187 26.775 1.00 97.50 91 GLU A C 1
ATOM 785 O O . GLU A 1 91 ? -2.633 0.165 27.240 1.00 97.50 91 GLU A O 1
ATOM 790 N N . LEU A 1 92 ? -4.447 -0.932 26.492 1.00 96.31 92 LEU A N 1
ATOM 791 C CA . LEU A 1 92 ? -3.871 -2.267 26.673 1.00 96.31 92 LEU A CA 1
ATOM 792 C C . LEU A 1 92 ? -2.619 -2.455 25.804 1.00 96.31 92 LEU A C 1
ATOM 794 O O . LEU A 1 92 ? -1.605 -2.942 26.294 1.00 96.31 92 LEU A O 1
ATOM 798 N N . ARG A 1 93 ? -2.648 -2.007 24.541 1.00 95.56 93 ARG A N 1
ATOM 799 C CA . ARG A 1 93 ? -1.488 -2.070 23.629 1.00 95.56 93 ARG A CA 1
ATOM 800 C C . ARG A 1 93 ? -0.338 -1.164 24.060 1.00 95.56 93 ARG A C 1
ATOM 802 O O . ARG A 1 93 ? 0.816 -1.514 23.839 1.00 95.56 93 ARG A O 1
ATOM 809 N N . ALA A 1 94 ? -0.635 -0.019 24.671 1.00 96.19 94 ALA A N 1
ATOM 810 C CA . ALA A 1 94 ? 0.385 0.896 25.176 1.00 96.19 94 ALA A CA 1
ATOM 811 C C . ALA A 1 94 ? 1.144 0.324 26.386 1.00 96.19 94 ALA A C 1
ATOM 813 O O . ALA A 1 94 ? 2.318 0.634 26.570 1.00 96.19 94 ALA A O 1
ATOM 814 N N . ARG A 1 95 ? 0.483 -0.517 27.191 1.00 96.81 95 ARG A N 1
ATOM 815 C CA . ARG A 1 95 ? 1.066 -1.178 28.373 1.00 96.81 95 ARG A CA 1
ATOM 816 C C . ARG A 1 95 ? 1.691 -2.545 28.066 1.00 96.81 95 ARG A C 1
ATOM 818 O O . ARG A 1 95 ? 2.291 -3.139 28.953 1.00 96.81 95 ARG A O 1
ATOM 825 N N . GLU A 1 96 ? 1.543 -3.031 26.835 1.00 97.00 96 GLU A N 1
ATOM 826 C CA . GLU A 1 96 ? 2.025 -4.338 26.378 1.00 97.00 96 GLU A CA 1
ATOM 827 C C . GLU A 1 96 ? 3.559 -4.406 26.410 1.00 97.00 96 GLU A C 1
ATOM 829 O O . GLU A 1 96 ? 4.255 -3.542 25.862 1.00 97.00 96 GLU A O 1
ATOM 834 N N . THR A 1 97 ? 4.094 -5.463 27.017 1.00 98.06 97 THR A N 1
ATOM 835 C CA . THR A 1 97 ? 5.531 -5.760 27.003 1.00 98.06 97 THR A CA 1
ATOM 836 C C . THR A 1 97 ? 5.999 -6.197 25.611 1.00 98.06 97 THR A C 1
ATOM 838 O O . THR A 1 97 ? 5.208 -6.550 24.733 1.00 98.06 97 THR A O 1
ATOM 841 N N . SER A 1 98 ? 7.316 -6.216 25.381 1.00 97.25 98 SER A N 1
ATOM 842 C CA . SER A 1 98 ? 7.875 -6.714 24.116 1.00 97.25 98 SER A CA 1
ATOM 843 C C . SER A 1 98 ? 7.502 -8.178 23.852 1.00 97.25 98 SER A C 1
ATOM 845 O O . SER A 1 98 ? 7.156 -8.511 22.720 1.00 97.25 98 SER A O 1
ATOM 847 N N . GLN A 1 99 ? 7.512 -9.026 24.887 1.00 97.19 99 GLN A N 1
ATOM 848 C CA . GLN A 1 99 ? 7.152 -10.443 24.785 1.00 97.19 99 GLN A CA 1
ATOM 849 C C . GLN A 1 99 ? 5.675 -10.633 24.424 1.00 97.19 99 GLN A C 1
ATOM 851 O O . GLN A 1 99 ? 5.369 -11.336 23.459 1.00 97.19 99 GLN A O 1
ATOM 856 N N . GLU A 1 100 ? 4.762 -9.959 25.126 1.00 97.38 100 GLU A N 1
ATOM 857 C CA . GLU A 1 100 ? 3.324 -10.009 24.820 1.00 97.38 100 GLU A CA 1
ATOM 858 C C . GLU A 1 100 ? 3.037 -9.507 23.401 1.00 97.38 100 GLU A C 1
ATOM 860 O O . GLU A 1 100 ? 2.287 -10.136 22.653 1.00 97.38 100 GLU A O 1
ATOM 865 N N . ARG A 1 101 ? 3.713 -8.430 22.979 1.00 97.19 101 ARG A N 1
ATOM 866 C CA . ARG A 1 101 ? 3.610 -7.902 21.616 1.00 97.19 101 ARG A CA 1
ATOM 867 C C . ARG A 1 101 ? 4.053 -8.926 20.576 1.00 97.19 101 ARG A C 1
ATOM 869 O O . ARG A 1 101 ? 3.372 -9.097 19.565 1.00 97.19 101 ARG A O 1
ATOM 876 N N . THR A 1 102 ? 5.181 -9.603 20.799 1.00 97.62 102 THR A N 1
ATOM 877 C CA . THR A 1 102 ? 5.655 -10.649 19.880 1.00 97.62 102 THR A CA 1
ATOM 878 C C . THR A 1 102 ? 4.706 -11.840 19.825 1.00 97.62 102 THR A C 1
ATOM 880 O O . THR A 1 102 ? 4.375 -12.272 18.723 1.00 97.62 102 THR A O 1
ATOM 883 N N . ALA A 1 103 ? 4.207 -12.311 20.972 1.00 97.31 103 ALA A N 1
ATOM 884 C CA . ALA A 1 103 ? 3.262 -13.422 21.039 1.00 97.31 103 ALA A CA 1
ATOM 885 C C . ALA A 1 103 ? 1.965 -13.093 20.287 1.00 97.31 103 ALA A C 1
ATOM 887 O O . ALA A 1 103 ? 1.512 -13.876 19.456 1.00 97.31 103 ALA A O 1
ATOM 888 N N . ARG A 1 104 ? 1.425 -11.882 20.473 1.00 96.75 104 ARG A N 1
ATOM 889 C CA . ARG A 1 104 ? 0.272 -11.419 19.699 1.00 96.75 104 ARG A CA 1
ATOM 890 C C . ARG A 1 104 ? 0.545 -11.388 18.201 1.00 96.75 104 ARG A C 1
ATOM 892 O O . ARG A 1 104 ? -0.293 -11.834 17.432 1.00 96.75 104 ARG A O 1
ATOM 899 N N . HIS A 1 105 ? 1.663 -10.812 17.760 1.00 97.12 105 HIS A N 1
ATOM 900 C CA . HIS A 1 105 ? 1.952 -10.739 16.325 1.00 97.12 105 HIS A CA 1
ATOM 901 C C . HIS A 1 105 ? 2.132 -12.129 15.703 1.00 97.12 105 HIS A C 1
ATOM 903 O O . HIS A 1 105 ? 1.757 -12.329 14.547 1.00 97.12 105 HIS A O 1
ATOM 909 N N . GLN A 1 106 ? 2.670 -13.087 16.462 1.00 97.69 106 GLN A N 1
ATOM 910 C CA . GLN A 1 106 ? 2.737 -14.488 16.052 1.00 97.69 106 GLN A CA 1
ATOM 911 C C . GLN A 1 106 ? 1.337 -15.089 15.910 1.00 97.69 106 GLN A C 1
ATOM 913 O O . GLN A 1 106 ? 1.028 -15.629 14.849 1.00 97.69 106 GLN A O 1
ATOM 918 N N . GLU A 1 107 ? 0.472 -14.909 16.909 1.00 97.56 107 GLU A N 1
ATOM 919 C CA . GLU A 1 107 ? -0.912 -15.389 16.867 1.00 97.56 107 GLU A CA 1
ATOM 920 C C . GLU A 1 107 ? -1.704 -14.743 15.714 1.00 97.56 107 GLU A C 1
ATOM 922 O O . GLU A 1 107 ? -2.364 -15.431 14.939 1.00 97.56 107 GLU A O 1
ATOM 927 N N . ASP A 1 108 ? -1.591 -13.425 15.522 1.00 97.75 108 ASP A N 1
ATOM 928 C CA . ASP A 1 108 ? -2.221 -12.697 14.414 1.00 97.75 108 ASP A CA 1
ATOM 929 C C . ASP A 1 108 ? -1.746 -13.236 13.050 1.00 97.75 108 ASP A C 1
ATOM 931 O O . ASP A 1 108 ? -2.550 -13.426 12.132 1.00 97.75 108 ASP A O 1
ATOM 935 N N . SER A 1 109 ? -0.446 -13.523 12.918 1.00 97.81 109 SER A N 1
ATOM 936 C CA . SER A 1 109 ? 0.141 -14.125 11.717 1.00 97.81 109 SER A CA 1
ATOM 937 C C . SER A 1 109 ? -0.367 -15.551 11.480 1.00 97.81 109 SER A C 1
ATOM 939 O O . SER A 1 109 ? -0.670 -15.918 10.345 1.00 97.81 109 SER A O 1
ATOM 941 N N . GLU A 1 110 ? -0.513 -16.360 12.532 1.00 97.88 110 GLU A N 1
ATOM 942 C CA . GLU A 1 110 ? -1.099 -17.706 12.469 1.00 97.88 110 GLU A CA 1
ATOM 943 C C . GLU A 1 110 ? -2.556 -17.675 12.030 1.00 97.88 110 GLU A C 1
ATOM 945 O O . GLU A 1 110 ? -2.908 -18.336 11.051 1.00 97.88 110 GLU A O 1
ATOM 950 N N . ARG A 1 111 ? -3.378 -16.823 12.650 1.00 97.69 111 ARG A N 1
ATOM 951 C CA . ARG A 1 111 ? -4.776 -16.647 12.242 1.00 97.69 111 ARG A CA 1
ATOM 952 C C . ARG A 1 111 ? -4.875 -16.209 10.784 1.00 97.69 111 ARG A C 1
ATOM 954 O O . ARG A 1 111 ? -5.692 -16.746 10.039 1.00 97.69 111 ARG A O 1
ATOM 961 N N . HIS A 1 112 ? -4.023 -15.288 10.330 1.00 97.00 112 HIS A N 1
ATOM 962 C CA . HIS A 1 112 ? -3.989 -14.915 8.916 1.00 97.00 112 HIS A CA 1
ATOM 963 C C . HIS A 1 112 ? -3.568 -16.073 8.010 1.00 97.00 112 HIS A C 1
ATOM 965 O O . HIS A 1 112 ? -4.208 -16.271 6.978 1.00 97.00 112 HIS A O 1
ATOM 971 N N . ARG A 1 113 ? -2.547 -16.857 8.380 1.00 97.25 113 ARG A N 1
ATOM 972 C CA . ARG A 1 113 ? -2.130 -18.049 7.623 1.00 97.25 113 ARG A CA 1
ATOM 973 C C . ARG A 1 113 ? -3.273 -19.052 7.479 1.00 97.25 113 ARG A C 1
ATOM 975 O O . ARG A 1 113 ? -3.532 -19.507 6.366 1.00 97.25 113 ARG A O 1
ATOM 982 N N . GLU A 1 114 ? -3.994 -19.340 8.558 1.00 97.56 114 GLU A N 1
ATOM 983 C CA . GLU A 1 114 ? -5.150 -20.239 8.527 1.00 97.56 114 GLU A CA 1
ATOM 984 C C . GLU A 1 114 ? -6.286 -19.705 7.653 1.00 97.56 114 GLU A C 1
ATOM 986 O O . GLU A 1 114 ? -6.851 -20.454 6.855 1.00 97.56 114 GLU A O 1
ATOM 991 N N . LEU A 1 115 ? -6.596 -18.409 7.755 1.00 96.56 115 LEU A N 1
ATOM 992 C CA . LEU A 1 115 ? -7.595 -17.775 6.897 1.00 96.56 115 LEU A CA 1
ATOM 993 C C . LEU A 1 115 ? -7.197 -17.889 5.420 1.00 96.56 115 LEU A C 1
ATOM 995 O O . LEU A 1 115 ? -8.012 -18.332 4.616 1.00 96.56 115 LEU A O 1
ATOM 999 N N . ARG A 1 116 ? -5.934 -17.595 5.063 1.00 95.62 116 ARG A N 1
ATOM 1000 C CA . ARG A 1 116 ? -5.434 -17.738 3.680 1.00 95.62 116 ARG A CA 1
ATOM 1001 C C . ARG A 1 116 ? -5.495 -19.179 3.173 1.00 95.62 116 ARG A C 1
ATOM 1003 O O . ARG A 1 116 ? -5.743 -19.390 1.987 1.00 95.62 116 ARG A O 1
ATOM 1010 N N . ALA A 1 117 ? -5.257 -20.158 4.045 1.00 96.31 117 ALA A N 1
ATOM 1011 C CA . ALA A 1 117 ? -5.318 -21.574 3.690 1.00 96.31 117 ALA A CA 1
ATOM 1012 C C . ALA A 1 117 ? -6.751 -22.038 3.385 1.00 96.31 117 ALA A C 1
ATOM 1014 O O . ALA A 1 117 ? -6.941 -22.918 2.548 1.00 96.31 117 ALA A O 1
ATOM 1015 N N . ARG A 1 118 ? -7.753 -21.429 4.034 1.00 96.81 118 ARG A N 1
ATOM 1016 C CA . ARG A 1 118 ? -9.180 -21.728 3.832 1.00 96.81 118 ARG A CA 1
ATOM 1017 C C . ARG A 1 118 ? -9.824 -20.927 2.692 1.00 96.81 118 ARG A C 1
ATOM 1019 O O . ARG A 1 118 ? -10.953 -21.236 2.329 1.00 96.81 118 ARG A O 1
ATOM 1026 N N . GLU A 1 119 ? -9.129 -19.936 2.126 1.00 97.25 119 GLU A N 1
ATOM 1027 C CA . GLU A 1 119 ? -9.643 -19.127 1.012 1.00 97.25 119 GLU A CA 1
ATOM 1028 C C . GLU A 1 119 ? -9.968 -19.975 -0.221 1.00 97.25 119 GLU A C 1
ATOM 1030 O O . GLU A 1 119 ? -9.149 -20.765 -0.713 1.00 97.25 119 GLU A O 1
ATOM 1035 N N . THR A 1 120 ? -11.139 -19.710 -0.790 1.00 98.00 120 THR A N 1
ATOM 1036 C CA . THR A 1 120 ? -11.517 -20.188 -2.118 1.00 98.00 120 THR A CA 1
ATOM 1037 C C . THR A 1 120 ? -10.667 -19.523 -3.208 1.00 98.00 120 THR A C 1
ATOM 1039 O O . THR A 1 120 ? -10.020 -18.491 -3.009 1.00 98.00 120 THR A O 1
ATOM 1042 N N . SER A 1 121 ? -10.670 -20.094 -4.415 1.00 97.00 121 SER A N 1
ATOM 1043 C CA . SER A 1 121 ? -9.974 -19.500 -5.565 1.00 97.00 121 SER A CA 1
ATOM 1044 C C . SER A 1 121 ? -10.513 -18.112 -5.932 1.00 97.00 121 SER A C 1
ATOM 1046 O O . SER A 1 121 ? -9.729 -17.245 -6.316 1.00 97.00 121 SER A O 1
ATOM 1048 N N . GLN A 1 122 ? -11.823 -17.885 -5.780 1.00 97.44 122 GLN A N 1
ATOM 1049 C CA . GLN A 1 122 ? -12.465 -16.596 -6.051 1.00 97.44 122 GLN A CA 1
ATOM 1050 C C . GLN A 1 122 ? -12.049 -15.530 -5.034 1.00 97.44 122 GLN A C 1
ATOM 1052 O O . GLN A 1 122 ? -11.641 -14.443 -5.434 1.00 97.44 122 GLN A O 1
ATOM 1057 N N . GLU A 1 123 ? -12.073 -15.847 -3.736 1.00 97.38 123 GLU A N 1
ATOM 1058 C CA . GLU A 1 123 ? -11.617 -14.929 -2.681 1.00 97.38 123 GLU A CA 1
ATOM 1059 C C . GLU A 1 123 ? -10.133 -14.586 -2.840 1.00 97.38 123 GLU A C 1
ATOM 1061 O O . GLU A 1 123 ? -9.740 -13.423 -2.731 1.00 97.38 123 GLU A O 1
ATOM 1066 N N . ARG A 1 124 ? -9.306 -15.583 -3.184 1.00 97.38 124 ARG A N 1
ATOM 1067 C CA . ARG A 1 124 ? -7.882 -15.378 -3.466 1.00 97.38 124 ARG A CA 1
ATOM 1068 C C . ARG A 1 124 ? -7.666 -14.447 -4.661 1.00 97.38 124 ARG A C 1
ATOM 1070 O O . ARG A 1 124 ? -6.824 -13.554 -4.589 1.00 97.38 124 ARG A O 1
ATOM 1077 N N . ALA A 1 125 ? -8.419 -14.635 -5.745 1.00 97.44 125 ALA A N 1
ATOM 1078 C CA . ALA A 1 125 ? -8.342 -13.776 -6.924 1.00 97.44 125 ALA A CA 1
ATOM 1079 C C . ALA A 1 125 ? -8.795 -12.340 -6.613 1.00 97.44 125 ALA A C 1
ATOM 1081 O O . ALA A 1 125 ? -8.093 -11.396 -6.971 1.00 97.44 125 ALA A O 1
ATOM 1082 N N . ALA A 1 126 ? -9.908 -12.174 -5.892 1.00 97.62 126 ALA A N 1
ATOM 1083 C CA . ALA A 1 126 ? -10.408 -10.865 -5.474 1.00 97.62 126 ALA A CA 1
ATOM 1084 C C . ALA A 1 126 ? -9.387 -10.120 -4.602 1.00 97.62 126 ALA A C 1
ATOM 1086 O O . ALA A 1 126 ? -9.096 -8.951 -4.850 1.00 97.62 126 ALA A O 1
ATOM 1087 N N . ARG A 1 127 ? -8.761 -10.815 -3.644 1.00 96.81 127 ARG A N 1
ATOM 1088 C CA . ARG A 1 127 ? -7.685 -10.254 -2.822 1.00 96.81 127 ARG A CA 1
ATOM 1089 C C . ARG A 1 127 ? -6.486 -9.795 -3.647 1.00 96.81 127 ARG A C 1
ATOM 1091 O O . ARG A 1 127 ? -5.987 -8.697 -3.417 1.00 96.81 127 ARG A O 1
ATOM 1098 N N . HIS A 1 128 ? -5.993 -10.631 -4.562 1.00 97.19 128 HIS A N 1
ATOM 1099 C CA . HIS A 1 128 ? -4.850 -10.261 -5.401 1.00 97.19 128 HIS A CA 1
ATOM 1100 C C . HIS A 1 128 ? -5.179 -9.092 -6.330 1.00 97.19 128 HIS A C 1
ATOM 1102 O O . HIS A 1 128 ? -4.318 -8.245 -6.564 1.00 97.19 128 HIS A O 1
ATOM 1108 N N . GLN A 1 129 ? -6.420 -9.013 -6.813 1.00 97.62 129 GLN A N 1
ATOM 1109 C CA . GLN A 1 129 ? -6.891 -7.878 -7.596 1.00 97.62 129 GLN A CA 1
ATOM 1110 C C . GLN A 1 129 ? -6.897 -6.594 -6.757 1.00 97.62 129 GLN A C 1
ATOM 1112 O O . GLN A 1 129 ? -6.290 -5.605 -7.157 1.00 97.62 129 GLN A O 1
ATOM 1117 N N . GLU A 1 130 ? -7.485 -6.626 -5.559 1.00 97.38 130 GLU A N 1
ATOM 1118 C CA . GLU A 1 130 ? -7.510 -5.478 -4.646 1.00 97.38 130 GLU A CA 1
ATOM 1119 C C . GLU A 1 130 ? -6.093 -5.030 -4.247 1.00 97.38 130 GLU A C 1
ATOM 1121 O O . GLU A 1 130 ? -5.790 -3.840 -4.200 1.00 97.38 130 GLU A O 1
ATOM 1126 N N . GLU A 1 131 ? -5.190 -5.978 -3.986 1.00 97.75 131 GLU A N 1
ATOM 1127 C CA . GLU A 1 131 ? -3.785 -5.696 -3.694 1.00 97.75 131 GLU A CA 1
ATOM 1128 C C . GLU A 1 131 ? -3.056 -5.065 -4.890 1.00 97.75 131 GLU A C 1
ATOM 1130 O O . GLU A 1 131 ? -2.335 -4.079 -4.717 1.00 97.75 131 GLU A O 1
ATOM 1135 N N . SER A 1 132 ? -3.291 -5.571 -6.105 1.00 97.25 132 SER A N 1
ATOM 1136 C CA . SER A 1 132 ? -2.754 -4.994 -7.340 1.00 97.25 132 SER A CA 1
ATOM 1137 C C . SER A 1 132 ? -3.253 -3.565 -7.564 1.00 97.25 132 SER A C 1
ATOM 1139 O O . SER A 1 132 ? -2.463 -2.676 -7.890 1.00 97.25 132 SER A O 1
ATOM 1141 N N . ASP A 1 133 ? -4.543 -3.320 -7.332 1.00 97.44 133 ASP A N 1
ATOM 1142 C CA . ASP A 1 133 ? -5.159 -2.007 -7.513 1.00 97.44 133 ASP A CA 1
ATOM 1143 C C . ASP A 1 133 ? -4.687 -1.007 -6.452 1.00 97.44 133 ASP A C 1
ATOM 1145 O O . ASP A 1 133 ? -4.358 0.130 -6.796 1.00 97.44 133 ASP A O 1
ATOM 1149 N N . ARG A 1 134 ? -4.525 -1.431 -5.190 1.00 97.00 134 ARG A N 1
ATOM 1150 C CA . ARG A 1 134 ? -3.867 -0.611 -4.158 1.00 97.00 134 ARG A CA 1
ATOM 1151 C C . ARG A 1 134 ? -2.447 -0.232 -4.565 1.00 97.00 134 ARG A C 1
ATOM 1153 O O . ARG A 1 134 ? -2.084 0.940 -4.479 1.00 97.00 134 ARG A O 1
ATOM 1160 N N . HIS A 1 135 ? -1.649 -1.191 -5.041 1.00 95.69 135 HIS A N 1
ATOM 1161 C CA . HIS A 1 135 ? -0.274 -0.911 -5.466 1.00 95.69 135 HIS A CA 1
ATOM 1162 C C . HIS A 1 135 ? -0.224 0.031 -6.667 1.00 95.69 135 HIS A C 1
ATOM 1164 O O . HIS A 1 135 ? 0.626 0.915 -6.733 1.00 95.69 135 HIS A O 1
ATOM 1170 N N . ARG A 1 136 ? -1.160 -0.119 -7.608 1.00 96.44 136 ARG A N 1
ATOM 1171 C CA . ARG A 1 136 ? -1.305 0.783 -8.753 1.00 96.44 136 ARG A CA 1
ATOM 1172 C C . ARG A 1 136 ? -1.610 2.211 -8.306 1.00 96.44 136 ARG A C 1
ATOM 1174 O O . ARG A 1 136 ? -0.910 3.126 -8.723 1.00 96.44 136 ARG A O 1
ATOM 1181 N N . GLN A 1 137 ? -2.587 2.390 -7.419 1.00 96.56 137 GLN A N 1
ATOM 1182 C CA . GLN A 1 137 ? -2.961 3.709 -6.903 1.00 96.56 137 GLN A CA 1
ATOM 1183 C C . GLN A 1 137 ? -1.817 4.380 -6.134 1.00 96.56 137 GLN A C 1
ATOM 1185 O O . GLN A 1 137 ? -1.624 5.588 -6.256 1.00 96.56 137 GLN A O 1
ATOM 1190 N N . LEU A 1 138 ? -1.033 3.614 -5.367 1.00 94.44 138 LEU A N 1
ATOM 1191 C CA . LEU A 1 138 ? 0.180 4.131 -4.727 1.00 94.44 138 LEU A CA 1
ATOM 1192 C C . LEU A 1 138 ? 1.202 4.582 -5.782 1.00 94.44 138 LEU A C 1
ATOM 1194 O O . LEU A 1 138 ? 1.673 5.715 -5.723 1.00 94.44 138 LEU A O 1
ATOM 1198 N N . ARG A 1 139 ? 1.448 3.749 -6.807 1.00 93.38 139 ARG A N 1
ATOM 1199 C CA . ARG A 1 139 ? 2.369 4.053 -7.918 1.00 93.38 139 ARG A CA 1
ATOM 1200 C C . ARG A 1 139 ? 2.011 5.314 -8.702 1.00 93.38 139 ARG A C 1
ATOM 1202 O O . ARG A 1 139 ? 2.901 6.023 -9.175 1.00 93.38 139 ARG A O 1
ATOM 1209 N N . GLU A 1 140 ? 0.719 5.573 -8.864 1.00 94.19 140 GLU A N 1
ATOM 1210 C CA . GLU A 1 140 ? 0.196 6.757 -9.551 1.00 94.19 140 GLU A CA 1
ATOM 1211 C C . GLU A 1 140 ? 0.397 8.042 -8.742 1.00 94.19 140 GLU A C 1
ATOM 1213 O O . GLU A 1 140 ? 0.622 9.099 -9.328 1.00 94.19 140 GLU A O 1
ATOM 1218 N N . ARG A 1 141 ? 0.348 7.953 -7.408 1.00 94.19 141 ARG A N 1
ATOM 1219 C CA . ARG A 1 141 ? 0.504 9.099 -6.497 1.00 94.19 141 ARG A CA 1
ATOM 1220 C C . ARG A 1 141 ? 1.954 9.464 -6.204 1.00 94.19 141 ARG A C 1
ATOM 1222 O O . ARG A 1 141 ? 2.199 10.535 -5.660 1.00 94.19 141 ARG A O 1
ATOM 1229 N N . ASP A 1 142 ? 2.893 8.592 -6.549 1.00 93.31 142 ASP A N 1
ATOM 1230 C CA . ASP A 1 142 ? 4.300 8.801 -6.240 1.00 93.31 142 ASP A CA 1
ATOM 1231 C C . ASP A 1 142 ? 4.898 10.028 -6.917 1.00 93.31 142 ASP A C 1
ATOM 1233 O O . ASP A 1 142 ? 4.799 10.221 -8.136 1.00 93.31 142 ASP A O 1
ATOM 1237 N N . SER A 1 143 ? 5.648 10.780 -6.121 1.00 96.12 143 SER A N 1
ATOM 1238 C CA . SER A 1 143 ? 6.544 11.818 -6.601 1.00 96.12 143 SER A CA 1
ATOM 1239 C C . SER A 1 143 ? 7.694 11.239 -7.437 1.00 96.12 143 SER A C 1
ATOM 1241 O O . SER A 1 143 ? 8.015 10.045 -7.411 1.00 96.12 143 SER A O 1
ATOM 1243 N N . SER A 1 144 ? 8.373 12.107 -8.191 1.00 94.56 144 SER A N 1
ATOM 1244 C CA . SER A 1 144 ? 9.563 11.724 -8.960 1.00 94.56 144 SER A CA 1
ATOM 1245 C C . SER A 1 144 ? 10.696 11.195 -8.071 1.00 94.56 144 SER A C 1
ATOM 1247 O O . SER A 1 144 ? 11.390 10.262 -8.475 1.00 94.56 144 SER A O 1
ATOM 1249 N N . GLN A 1 145 ? 10.855 11.744 -6.861 1.00 96.06 145 GLN A N 1
ATOM 1250 C CA . GLN A 1 145 ? 11.857 11.305 -5.887 1.00 96.06 145 GLN A CA 1
ATOM 1251 C C . GLN A 1 145 ? 11.540 9.909 -5.339 1.00 96.06 145 GLN A C 1
ATOM 1253 O O . GLN A 1 145 ? 12.410 9.041 -5.364 1.00 96.06 145 GLN A O 1
ATOM 1258 N N . GLU A 1 146 ? 10.295 9.651 -4.927 1.00 95.69 146 GLU A N 1
ATOM 1259 C CA . GLU A 1 146 ? 9.861 8.326 -4.452 1.00 95.69 146 GLU A CA 1
ATOM 1260 C C . GLU A 1 146 ? 9.995 7.266 -5.550 1.00 95.69 146 GLU A C 1
ATOM 1262 O O . GLU A 1 146 ? 10.459 6.150 -5.304 1.00 95.69 146 GLU A O 1
ATOM 1267 N N . ARG A 1 147 ? 9.664 7.631 -6.794 1.00 95.38 147 ARG A N 1
ATOM 1268 C CA . ARG A 1 147 ? 9.845 6.752 -7.953 1.00 95.38 147 ARG A CA 1
ATOM 1269 C C . ARG A 1 147 ? 11.316 6.420 -8.197 1.00 95.38 147 ARG A C 1
ATOM 1271 O O . ARG A 1 147 ? 11.636 5.257 -8.436 1.00 95.38 147 ARG A O 1
ATOM 1278 N N . ALA A 1 148 ? 12.207 7.409 -8.125 1.00 96.19 148 ALA A N 1
ATOM 1279 C CA . ALA A 1 148 ? 13.644 7.195 -8.276 1.00 96.19 148 ALA A CA 1
ATOM 1280 C C . ALA A 1 148 ? 14.211 6.314 -7.151 1.00 96.19 148 ALA A C 1
ATOM 1282 O O . ALA A 1 148 ? 14.933 5.361 -7.441 1.00 96.19 148 ALA A O 1
ATOM 1283 N N . ALA A 1 149 ? 13.829 6.577 -5.897 1.00 96.62 149 ALA A N 1
ATOM 1284 C CA . ALA A 1 149 ? 14.249 5.791 -4.739 1.00 96.62 149 ALA A CA 1
ATOM 1285 C C . ALA A 1 149 ? 13.824 4.320 -4.866 1.00 96.62 149 ALA A C 1
ATOM 1287 O O . ALA A 1 149 ? 14.654 3.426 -4.710 1.00 96.62 149 ALA A O 1
ATOM 1288 N N . ARG A 1 150 ? 12.572 4.048 -5.259 1.00 95.31 150 ARG A N 1
ATOM 1289 C CA . ARG A 1 150 ? 12.126 2.668 -5.504 1.00 95.31 150 ARG A CA 1
ATOM 1290 C C . ARG A 1 150 ? 12.872 1.983 -6.639 1.00 95.31 150 ARG A C 1
ATOM 1292 O O . ARG A 1 150 ? 13.212 0.817 -6.509 1.00 95.31 150 ARG A O 1
ATOM 1299 N N . HIS A 1 151 ? 13.142 2.676 -7.747 1.00 95.75 151 HIS A N 1
ATOM 1300 C CA . HIS A 1 151 ? 13.931 2.087 -8.832 1.00 95.75 151 HIS A CA 1
ATOM 1301 C C . HIS A 1 151 ? 15.361 1.753 -8.394 1.00 95.75 151 HIS A C 1
ATOM 1303 O O . HIS A 1 151 ? 15.909 0.745 -8.838 1.00 95.75 151 HIS A O 1
ATOM 1309 N N . GLN A 1 152 ? 15.959 2.570 -7.523 1.00 97.12 152 GLN A N 1
ATOM 1310 C CA . GLN A 1 152 ? 17.261 2.276 -6.928 1.00 97.12 152 GLN A CA 1
ATOM 1311 C C . GLN A 1 152 ? 17.193 1.057 -6.000 1.00 97.12 152 GLN A C 1
ATOM 1313 O O . GLN A 1 152 ? 18.018 0.155 -6.144 1.00 97.12 152 GLN A O 1
ATOM 1318 N N . GLU A 1 153 ? 16.192 0.984 -5.120 1.00 96.94 153 GLU A N 1
ATOM 1319 C CA . GLU A 1 153 ? 15.993 -0.156 -4.216 1.00 96.94 153 GLU A CA 1
ATOM 1320 C C . GLU A 1 153 ? 15.720 -1.459 -4.988 1.00 96.94 153 GLU A C 1
ATOM 1322 O O . GLU A 1 153 ? 16.335 -2.488 -4.710 1.00 96.94 153 GLU A O 1
ATOM 1327 N N . ASP A 1 154 ? 14.859 -1.420 -6.008 1.00 96.94 154 ASP A N 1
ATOM 1328 C CA . ASP A 1 154 ? 14.576 -2.564 -6.882 1.00 96.94 154 ASP A CA 1
ATOM 1329 C C . ASP A 1 154 ? 15.844 -3.021 -7.620 1.00 96.94 154 ASP A C 1
ATOM 1331 O O . ASP A 1 154 ? 16.129 -4.220 -7.701 1.00 96.94 154 ASP A O 1
ATOM 1335 N N . ALA A 1 155 ? 16.648 -2.080 -8.129 1.00 97.00 155 ALA A N 1
ATOM 1336 C CA . ALA A 1 155 ? 17.918 -2.397 -8.774 1.00 97.00 155 ALA A CA 1
ATOM 1337 C C . ALA A 1 155 ? 18.912 -3.034 -7.794 1.00 97.00 155 ALA A C 1
ATOM 1339 O O . ALA A 1 155 ? 19.600 -3.988 -8.160 1.00 97.00 155 ALA A O 1
ATOM 1340 N N . GLU A 1 156 ? 18.990 -2.545 -6.557 1.00 97.50 156 GLU A N 1
ATOM 1341 C CA . GLU A 1 156 ? 19.845 -3.123 -5.522 1.00 97.50 156 GLU A CA 1
ATOM 1342 C C . GLU A 1 156 ? 19.376 -4.522 -5.109 1.00 97.50 156 GLU A C 1
ATOM 1344 O O . GLU A 1 156 ? 20.191 -5.442 -5.040 1.00 97.50 156 GLU A O 1
ATOM 1349 N N . ARG A 1 157 ? 18.066 -4.722 -4.929 1.00 96.69 157 ARG A N 1
ATOM 1350 C CA . ARG A 1 157 ? 17.467 -6.036 -4.658 1.00 96.69 157 ARG A CA 1
ATOM 1351 C C . ARG A 1 157 ? 17.812 -7.036 -5.758 1.00 96.69 157 ARG A C 1
ATOM 1353 O O . ARG A 1 157 ? 18.244 -8.147 -5.461 1.00 96.69 157 ARG A O 1
ATOM 1360 N N . HIS A 1 158 ? 17.689 -6.632 -7.023 1.00 95.69 158 HIS A N 1
ATOM 1361 C CA . HIS A 1 158 ? 18.083 -7.468 -8.156 1.00 95.69 158 HIS A CA 1
ATOM 1362 C C . HIS A 1 158 ? 19.587 -7.739 -8.205 1.00 95.69 158 HIS A C 1
ATOM 1364 O O . HIS A 1 158 ? 19.979 -8.840 -8.584 1.00 95.69 158 HIS A O 1
ATOM 1370 N N . ARG A 1 159 ? 20.438 -6.773 -7.836 1.00 96.00 159 ARG A N 1
ATOM 1371 C CA . ARG A 1 159 ? 21.886 -7.007 -7.732 1.00 96.00 159 ARG A CA 1
ATOM 1372 C C . ARG A 1 159 ? 22.182 -8.055 -6.669 1.00 96.00 159 ARG A C 1
ATOM 1374 O O . ARG A 1 159 ? 22.807 -9.045 -7.009 1.00 96.00 159 ARG A O 1
ATOM 1381 N N . ARG A 1 160 ? 21.678 -7.878 -5.443 1.00 95.94 160 ARG A N 1
ATOM 1382 C CA . ARG A 1 160 ? 21.875 -8.825 -4.331 1.00 95.94 160 ARG A CA 1
ATOM 1383 C C . ARG A 1 160 ? 21.395 -10.229 -4.700 1.00 95.94 160 ARG A C 1
ATOM 1385 O O . ARG A 1 160 ? 22.172 -11.168 -4.633 1.00 95.94 160 ARG A O 1
ATOM 1392 N N . SER A 1 161 ? 20.183 -10.340 -5.247 1.00 95.00 161 SER A N 1
ATOM 1393 C CA . SER A 1 161 ? 19.638 -11.618 -5.719 1.00 95.00 161 SER A CA 1
ATOM 1394 C C . SER A 1 161 ? 20.497 -12.297 -6.791 1.00 95.00 161 SER A C 1
ATOM 1396 O O . SER A 1 161 ? 20.506 -13.517 -6.840 1.00 95.00 161 SER A O 1
ATOM 1398 N N . ARG A 1 162 ? 21.203 -11.545 -7.650 1.00 93.50 162 ARG A N 1
ATOM 1399 C CA . ARG A 1 162 ? 22.136 -12.115 -8.640 1.00 93.50 162 ARG A CA 1
ATOM 1400 C C . ARG A 1 162 ? 23.474 -12.519 -8.032 1.00 93.50 162 ARG A C 1
ATOM 1402 O O . ARG A 1 162 ? 24.136 -13.389 -8.585 1.00 93.50 162 ARG A O 1
ATOM 1409 N N . THR A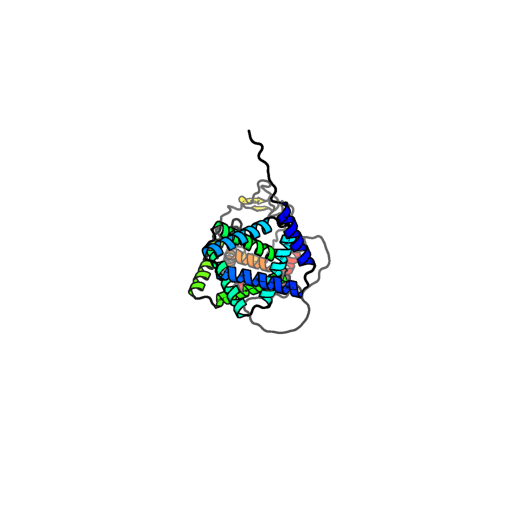 1 163 ? 23.904 -11.848 -6.967 1.00 94.62 163 THR A N 1
ATOM 1410 C CA . THR A 1 163 ? 25.132 -12.196 -6.245 1.00 94.62 163 THR A CA 1
ATOM 1411 C C . THR A 1 163 ? 24.954 -13.492 -5.462 1.00 94.62 163 THR A C 1
ATOM 1413 O O . THR A 1 163 ? 25.874 -14.300 -5.422 1.00 94.62 163 THR A O 1
ATOM 1416 N N . ASP A 1 164 ? 23.762 -13.687 -4.897 1.00 95.06 164 ASP A N 1
ATOM 1417 C CA . ASP A 1 164 ? 23.410 -14.846 -4.070 1.00 95.06 164 ASP A CA 1
ATOM 1418 C C . ASP A 1 164 ? 22.852 -16.029 -4.898 1.00 95.06 164 ASP A C 1
ATOM 1420 O O . ASP A 1 164 ? 22.471 -17.048 -4.331 1.00 95.06 164 ASP A O 1
ATOM 1424 N N . GLU A 1 165 ? 22.785 -15.889 -6.230 1.00 95.81 165 GLU A N 1
ATOM 1425 C CA . GLU A 1 165 ? 22.230 -16.875 -7.173 1.00 95.81 165 GLU A CA 1
ATOM 1426 C C . GLU A 1 165 ? 23.130 -18.122 -7.264 1.00 95.81 165 GLU A C 1
ATOM 1428 O O . GLU A 1 165 ? 24.329 -18.017 -7.551 1.00 95.81 165 GLU A O 1
ATOM 1433 N N . ASP A 1 166 ? 22.552 -19.314 -7.090 1.00 96.56 166 ASP A N 1
ATOM 1434 C CA . ASP A 1 166 ? 23.268 -20.579 -7.308 1.00 96.56 166 ASP A CA 1
ATOM 1435 C C . ASP A 1 166 ? 23.562 -20.796 -8.816 1.00 96.56 166 ASP A C 1
ATOM 1437 O O . ASP A 1 166 ? 22.823 -20.291 -9.675 1.00 96.56 166 ASP A O 1
ATOM 1441 N N . PRO A 1 167 ? 24.617 -21.541 -9.220 1.00 95.94 167 PRO A N 1
ATOM 1442 C CA . PRO A 1 167 ? 24.916 -21.761 -10.633 1.00 95.94 167 PRO A CA 1
ATOM 1443 C C . PRO A 1 167 ? 23.760 -22.360 -11.444 1.00 95.94 167 PRO A C 1
ATOM 1445 O O . PRO A 1 167 ? 23.646 -22.052 -12.637 1.00 95.94 167 PRO A O 1
ATOM 1448 N N . GLU A 1 168 ? 22.899 -23.178 -10.829 1.00 96.00 168 GLU A N 1
ATOM 1449 C CA . GLU A 1 168 ? 21.726 -23.727 -11.513 1.00 96.00 168 GLU A CA 1
ATOM 1450 C C . GLU A 1 168 ? 20.670 -22.649 -11.787 1.00 96.00 168 GLU A C 1
ATOM 1452 O O . GLU A 1 168 ? 20.213 -22.504 -12.924 1.00 96.00 168 GLU A O 1
ATOM 1457 N N . GLU A 1 169 ? 20.344 -21.831 -10.786 1.00 95.38 169 GLU A N 1
ATOM 1458 C CA . GLU A 1 169 ? 19.420 -20.698 -10.923 1.00 95.38 169 GLU A CA 1
ATOM 1459 C C . GLU A 1 169 ? 19.914 -19.724 -12.000 1.00 95.38 169 GLU A C 1
ATOM 1461 O O . GLU A 1 169 ? 19.166 -19.344 -12.909 1.00 95.38 169 GLU A O 1
ATOM 1466 N N . ARG A 1 170 ? 21.224 -19.445 -12.000 1.00 95.50 170 ARG A N 1
ATOM 1467 C CA . ARG A 1 170 ? 21.886 -18.616 -13.011 1.00 95.50 170 ARG A CA 1
ATOM 1468 C C . ARG A 1 170 ? 21.721 -19.175 -14.414 1.00 95.50 170 ARG A C 1
ATOM 1470 O O . ARG A 1 170 ? 21.507 -18.417 -15.367 1.00 95.50 170 ARG A O 1
ATOM 1477 N N . ARG A 1 171 ? 21.833 -20.493 -14.574 1.00 96.12 171 ARG A N 1
ATOM 1478 C CA . ARG A 1 171 ? 21.646 -21.168 -15.863 1.00 96.12 171 ARG A CA 1
ATOM 1479 C C . ARG A 1 171 ? 20.193 -21.071 -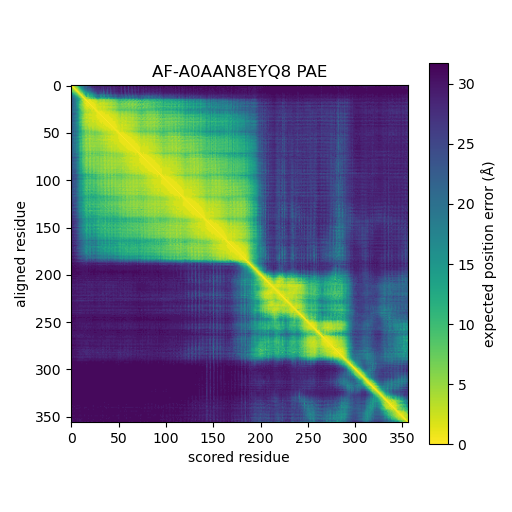16.327 1.00 96.12 171 ARG A C 1
ATOM 1481 O O . ARG A 1 171 ? 19.956 -20.733 -17.490 1.00 96.12 171 ARG A O 1
ATOM 1488 N N . VAL A 1 172 ? 19.231 -21.304 -15.436 1.00 96.38 172 VAL A N 1
ATOM 1489 C CA . VAL A 1 172 ? 17.793 -21.176 -15.729 1.00 96.38 172 VAL A CA 1
ATOM 1490 C C . VAL A 1 172 ? 17.437 -19.745 -16.135 1.00 96.38 172 VAL A C 1
ATOM 1492 O O . VAL A 1 172 ? 16.753 -19.535 -17.140 1.00 96.38 172 VAL A O 1
ATOM 1495 N N . ARG A 1 173 ? 17.955 -18.734 -15.433 1.00 95.06 173 ARG A N 1
ATOM 1496 C CA . ARG A 1 173 ? 17.738 -17.330 -15.798 1.00 95.06 173 ARG A CA 1
ATOM 1497 C C . ARG A 1 173 ? 18.315 -17.005 -17.174 1.00 95.06 173 ARG A C 1
ATOM 1499 O O . ARG A 1 173 ? 17.609 -16.459 -18.014 1.00 95.06 173 ARG A O 1
ATOM 1506 N N . LEU A 1 174 ? 19.574 -17.367 -17.436 1.00 95.56 174 LEU A N 1
ATOM 1507 C CA . LEU A 1 174 ? 20.224 -17.084 -18.723 1.00 95.56 174 LEU A CA 1
ATOM 1508 C C . LEU A 1 174 ? 19.542 -17.790 -19.901 1.00 95.56 174 LEU A C 1
ATOM 1510 O O . LEU A 1 174 ? 19.444 -17.214 -20.985 1.00 95.56 174 LEU A O 1
ATOM 1514 N N . THR A 1 175 ? 19.072 -19.022 -19.704 1.00 96.25 175 THR A N 1
ATOM 1515 C CA . THR A 1 175 ? 18.314 -19.756 -20.729 1.00 96.25 175 THR A CA 1
ATOM 1516 C C . THR A 1 175 ? 16.957 -19.104 -20.980 1.00 96.25 175 THR A C 1
ATOM 1518 O O . THR A 1 175 ? 16.635 -18.827 -22.135 1.00 96.25 175 THR A O 1
ATOM 1521 N N . THR A 1 176 ? 16.222 -18.744 -19.925 1.00 95.31 176 THR A N 1
ATOM 1522 C CA . THR A 1 176 ? 14.944 -18.019 -20.022 1.00 95.31 176 THR A CA 1
ATOM 1523 C C . THR A 1 176 ? 15.109 -16.664 -20.720 1.00 95.31 176 THR A C 1
ATOM 1525 O O . THR A 1 176 ? 14.347 -16.338 -21.635 1.00 95.31 176 THR A O 1
ATOM 1528 N N . ASP A 1 177 ? 16.139 -15.895 -20.358 1.00 94.25 177 ASP A N 1
ATOM 1529 C CA . ASP A 1 177 ? 16.474 -14.615 -20.991 1.00 94.25 177 ASP A CA 1
ATOM 1530 C C . ASP A 1 177 ? 16.788 -14.814 -22.485 1.00 94.25 177 ASP A C 1
ATOM 1532 O O . ASP A 1 177 ? 16.251 -14.112 -23.351 1.00 94.25 177 ASP A O 1
ATOM 1536 N N . ALA A 1 178 ? 17.619 -15.810 -22.817 1.00 94.38 178 ALA A N 1
ATOM 1537 C CA . ALA A 1 178 ? 17.979 -16.133 -24.195 1.00 94.38 178 ALA A CA 1
ATOM 1538 C C . ALA A 1 178 ? 16.762 -16.569 -25.027 1.00 94.38 178 ALA A C 1
ATOM 1540 O O . ALA A 1 178 ? 16.611 -16.130 -26.170 1.00 94.38 178 ALA A O 1
ATOM 1541 N N . GLU A 1 179 ? 15.874 -17.392 -24.471 1.00 94.38 179 GLU A N 1
ATOM 1542 C CA . GLU A 1 179 ? 14.617 -17.784 -25.109 1.00 94.38 179 GLU A CA 1
ATOM 1543 C C . GLU A 1 179 ? 13.680 -16.595 -25.310 1.00 94.38 179 GLU A C 1
ATOM 1545 O O . GLU A 1 179 ? 13.118 -16.439 -26.395 1.00 94.38 179 GLU A O 1
ATOM 1550 N N . GLY A 1 180 ? 13.550 -15.715 -24.316 1.00 91.00 180 GLY A N 1
ATOM 1551 C CA . GLY A 1 180 ? 12.778 -14.481 -24.429 1.00 91.00 180 GLY A CA 1
ATOM 1552 C C . GLY A 1 180 ? 13.289 -13.592 -25.564 1.00 91.00 180 GLY A C 1
ATOM 1553 O O . GLY A 1 180 ? 12.507 -13.120 -26.394 1.00 91.00 180 GLY A O 1
ATOM 1554 N N . HIS A 1 181 ? 14.609 -13.422 -25.668 1.00 88.31 181 HIS A N 1
ATOM 1555 C CA . HIS A 1 181 ? 15.230 -12.707 -26.782 1.00 88.31 181 HIS A CA 1
ATOM 1556 C C . HIS A 1 181 ? 14.998 -13.397 -28.131 1.00 88.31 181 HIS A C 1
ATOM 1558 O O . HIS A 1 181 ? 14.685 -12.713 -29.109 1.00 88.31 181 HIS A O 1
ATOM 1564 N N . ARG A 1 182 ? 15.103 -14.732 -28.202 1.00 87.69 182 ARG A N 1
ATOM 1565 C CA . ARG A 1 182 ? 14.792 -15.501 -29.421 1.00 87.69 182 ARG A CA 1
ATOM 1566 C C . ARG A 1 182 ? 13.341 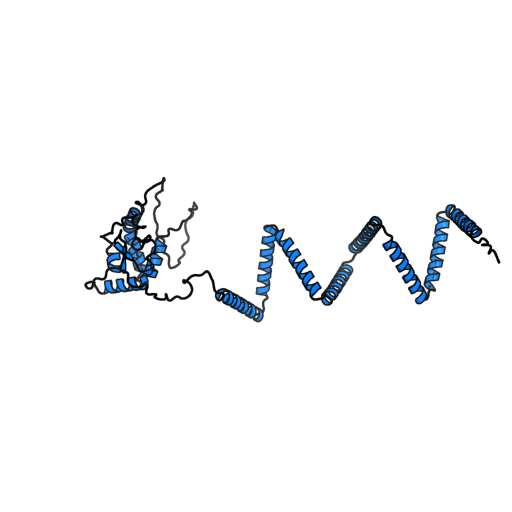-15.299 -29.845 1.00 87.69 182 ARG A C 1
ATOM 1568 O O . ARG A 1 182 ? 13.117 -14.946 -30.997 1.00 87.69 182 ARG A O 1
ATOM 1575 N N . ARG A 1 183 ? 12.383 -15.424 -28.920 1.00 85.38 183 ARG A N 1
ATOM 1576 C CA . ARG A 1 183 ? 10.950 -15.206 -29.177 1.00 85.38 183 ARG A CA 1
ATOM 1577 C C . ARG A 1 183 ? 10.680 -13.798 -29.700 1.00 85.38 183 ARG A C 1
ATOM 1579 O O . ARG A 1 183 ? 9.988 -13.639 -30.696 1.00 85.38 183 ARG A O 1
ATOM 1586 N N . ARG A 1 184 ? 11.274 -12.769 -29.083 1.00 81.06 184 ARG A N 1
ATOM 1587 C CA . ARG A 1 184 ? 11.139 -11.377 -29.555 1.00 81.06 184 ARG A CA 1
ATOM 1588 C C . ARG A 1 184 ? 11.696 -11.173 -30.966 1.00 81.06 184 ARG A C 1
ATOM 1590 O O . ARG A 1 184 ? 11.119 -10.402 -31.721 1.00 81.06 184 ARG A O 1
ATOM 1597 N N . ARG A 1 185 ? 12.787 -11.860 -31.328 1.00 77.44 185 ARG A N 1
ATOM 1598 C CA . ARG A 1 185 ? 13.357 -11.826 -32.689 1.00 77.44 185 ARG A CA 1
ATOM 1599 C C . ARG A 1 185 ? 12.544 -12.635 -33.701 1.00 77.44 185 ARG A C 1
ATOM 1601 O O . ARG A 1 185 ? 12.526 -12.270 -34.868 1.00 77.44 185 ARG A O 1
ATOM 1608 N N . SER A 1 186 ? 11.914 -13.729 -33.273 1.00 70.44 186 SER A N 1
ATOM 1609 C CA . SER A 1 186 ? 11.127 -14.613 -34.140 1.00 70.44 186 SER A CA 1
ATOM 1610 C C . SER A 1 186 ? 9.695 -14.131 -34.366 1.00 70.44 186 SER A C 1
ATOM 1612 O O . SER A 1 186 ? 9.025 -14.644 -35.258 1.00 70.44 186 SER A O 1
ATOM 1614 N N . LEU A 1 187 ? 9.200 -13.178 -33.566 1.00 70.31 187 LEU A N 1
ATOM 1615 C CA . LEU A 1 187 ? 7.930 -12.511 -33.844 1.00 70.31 187 LEU A CA 1
ATOM 1616 C C . LEU A 1 187 ? 8.031 -11.819 -35.213 1.00 70.31 187 LEU A C 1
ATOM 1618 O O . LEU A 1 187 ? 8.962 -11.032 -35.407 1.00 70.31 187 LEU A O 1
ATOM 1622 N N . PRO A 1 188 ? 7.106 -12.083 -36.159 1.00 59.53 188 PRO A N 1
ATOM 1623 C CA . PRO A 1 188 ? 7.107 -11.430 -37.459 1.00 59.53 188 PRO A CA 1
ATOM 1624 C C . PRO A 1 188 ? 7.048 -9.918 -37.261 1.00 59.53 188 PRO A C 1
ATOM 1626 O O . PRO A 1 188 ? 6.016 -9.352 -36.893 1.00 59.53 188 PRO A O 1
ATOM 1629 N N . SER A 1 189 ? 8.186 -9.262 -37.467 1.00 58.50 189 SER A N 1
ATOM 1630 C CA . SER A 1 189 ? 8.294 -7.820 -37.352 1.00 58.50 189 SER A CA 1
ATOM 1631 C C . SER A 1 189 ? 7.587 -7.213 -38.554 1.00 58.50 189 SER A C 1
ATOM 1633 O O . SER A 1 189 ? 8.176 -7.030 -39.616 1.00 58.50 189 SER A O 1
ATOM 1635 N N . ARG A 1 190 ? 6.289 -6.935 -38.407 1.00 55.88 190 ARG A N 1
ATOM 1636 C CA . ARG A 1 190 ? 5.427 -6.395 -39.470 1.00 55.88 190 ARG A CA 1
ATOM 1637 C C . ARG A 1 190 ? 5.897 -5.019 -39.992 1.00 55.88 190 ARG A C 1
ATOM 1639 O O . ARG A 1 190 ? 5.297 -4.508 -40.927 1.00 55.88 190 ARG A O 1
ATOM 1646 N N . MET A 1 191 ? 6.969 -4.435 -39.434 1.00 51.19 191 MET A N 1
ATOM 1647 C CA . MET A 1 191 ? 7.517 -3.127 -39.826 1.00 51.19 191 MET A CA 1
ATOM 1648 C C . MET A 1 191 ? 9.054 -3.025 -39.970 1.00 51.19 191 MET A C 1
ATOM 1650 O O . MET A 1 191 ? 9.555 -1.914 -40.120 1.00 51.19 191 MET A O 1
ATOM 1654 N N . LEU A 1 192 ? 9.839 -4.111 -39.962 1.00 50.62 192 LEU A N 1
ATOM 1655 C CA . LEU A 1 192 ? 11.277 -4.019 -40.296 1.00 50.62 192 LEU A CA 1
ATOM 1656 C C . LEU A 1 192 ? 11.514 -4.548 -41.712 1.00 50.62 192 LEU A C 1
ATOM 1658 O O . LEU A 1 192 ? 11.751 -5.733 -41.929 1.00 50.62 192 LEU A O 1
ATOM 1662 N N . GLY A 1 193 ? 11.388 -3.645 -42.686 1.00 47.69 193 GLY A N 1
ATOM 1663 C CA . GLY A 1 193 ? 11.598 -3.933 -44.099 1.00 47.69 193 GLY A CA 1
ATOM 1664 C C . GLY A 1 193 ? 13.011 -4.439 -44.383 1.00 47.69 193 GLY A C 1
ATOM 1665 O O . GLY A 1 193 ? 13.956 -3.863 -43.869 1.00 47.69 193 GLY A O 1
ATOM 1666 N N . ILE A 1 194 ? 13.105 -5.500 -45.197 1.00 52.38 194 ILE A N 1
ATOM 1667 C CA . ILE A 1 194 ? 14.160 -5.936 -46.149 1.00 52.38 194 ILE A CA 1
ATOM 1668 C C . ILE A 1 194 ? 15.645 -5.953 -45.688 1.00 52.38 194 ILE A C 1
ATOM 1670 O O . ILE A 1 194 ? 16.397 -6.824 -46.115 1.00 52.38 194 ILE A O 1
ATOM 1674 N N . ALA A 1 195 ? 16.102 -5.066 -44.810 1.00 50.38 195 ALA A N 1
ATOM 1675 C CA . ALA A 1 195 ? 17.505 -4.764 -44.545 1.00 50.38 195 ALA A CA 1
ATOM 1676 C C . ALA A 1 195 ? 18.182 -5.588 -43.431 1.00 50.38 195 ALA A C 1
ATOM 1678 O O . ALA A 1 195 ? 19.376 -5.414 -43.213 1.00 50.38 195 ALA A O 1
ATOM 1679 N N . LEU A 1 196 ? 17.483 -6.478 -42.717 1.00 51.59 196 LEU A N 1
ATOM 1680 C CA . LEU A 1 196 ? 18.070 -7.182 -41.557 1.00 51.59 196 LEU A CA 1
ATOM 1681 C C . LEU A 1 196 ? 18.163 -8.711 -41.702 1.00 51.59 196 LEU A C 1
ATOM 1683 O O . LEU A 1 196 ? 18.657 -9.377 -40.797 1.00 51.59 196 LEU A O 1
ATOM 1687 N N . GLY A 1 197 ? 17.712 -9.279 -42.826 1.00 52.91 197 GLY A N 1
ATOM 1688 C CA . GLY A 1 197 ? 17.584 -10.734 -42.990 1.00 52.91 197 GLY A CA 1
ATOM 1689 C C . GLY A 1 197 ? 18.846 -11.481 -43.437 1.00 52.91 197 GLY A C 1
ATOM 1690 O O . GLY A 1 197 ? 18.921 -12.693 -43.262 1.00 52.91 197 GLY A O 1
ATOM 1691 N N . GLY A 1 198 ? 19.850 -10.802 -43.999 1.00 54.50 198 GLY A N 1
ATOM 1692 C CA . GLY A 1 198 ? 21.048 -11.479 -44.495 1.00 54.50 198 GLY A CA 1
ATOM 1693 C C . GLY A 1 198 ? 22.160 -10.527 -44.921 1.00 54.50 198 GLY A C 1
ATOM 1694 O O . GLY A 1 198 ? 21.904 -9.468 -45.483 1.00 54.50 198 GLY A O 1
ATOM 1695 N N . ARG A 1 199 ? 23.416 -10.927 -44.673 1.00 52.69 199 ARG A N 1
ATOM 1696 C CA . ARG A 1 199 ? 24.618 -10.227 -45.173 1.00 52.69 199 ARG A CA 1
ATOM 1697 C C . ARG A 1 199 ? 24.780 -10.329 -46.692 1.00 52.69 199 ARG A C 1
ATOM 1699 O O . ARG A 1 199 ? 25.576 -9.593 -47.262 1.00 52.69 199 ARG A O 1
ATOM 1706 N N . VAL A 1 200 ? 24.048 -11.240 -47.334 1.00 55.22 200 VAL A N 1
ATOM 1707 C CA . VAL A 1 200 ? 24.071 -11.439 -48.782 1.00 55.22 200 VAL A CA 1
ATOM 1708 C C . VAL A 1 200 ? 22.885 -10.685 -49.380 1.00 55.22 200 VAL A C 1
ATOM 1710 O O . VAL A 1 200 ? 21.739 -11.074 -49.148 1.00 55.22 200 VAL A O 1
ATOM 1713 N N . PRO A 1 201 ? 23.122 -9.602 -50.134 1.00 56.50 201 PRO A N 1
ATOM 1714 C CA . PRO A 1 201 ? 22.060 -8.951 -50.873 1.00 56.50 201 PRO A CA 1
ATOM 1715 C C . PRO A 1 201 ? 21.577 -9.914 -51.952 1.00 56.50 201 PRO A C 1
ATOM 1717 O O . PRO A 1 201 ? 22.366 -10.347 -52.791 1.00 56.50 201 PRO A O 1
ATOM 1720 N N . VAL A 1 202 ? 20.286 -10.230 -51.954 1.00 60.66 202 VAL A N 1
ATOM 1721 C CA . VAL A 1 202 ? 19.685 -10.968 -53.065 1.00 60.66 202 VAL A CA 1
ATOM 1722 C C . VAL A 1 202 ? 19.803 -10.091 -54.313 1.00 60.66 202 VAL A C 1
ATOM 1724 O O . VAL A 1 202 ? 19.311 -8.960 -54.333 1.00 60.66 202 VAL A O 1
ATOM 1727 N N . SER A 1 203 ? 20.509 -10.569 -55.340 1.00 63.91 203 SER A N 1
ATOM 1728 C CA . SER A 1 203 ? 20.629 -9.861 -56.613 1.00 63.91 203 SER A CA 1
ATOM 1729 C C . SER A 1 203 ? 19.309 -9.962 -57.374 1.00 63.91 203 SER A C 1
ATOM 1731 O O . SER A 1 203 ? 19.077 -10.916 -58.114 1.00 63.91 203 SER A O 1
ATOM 1733 N N 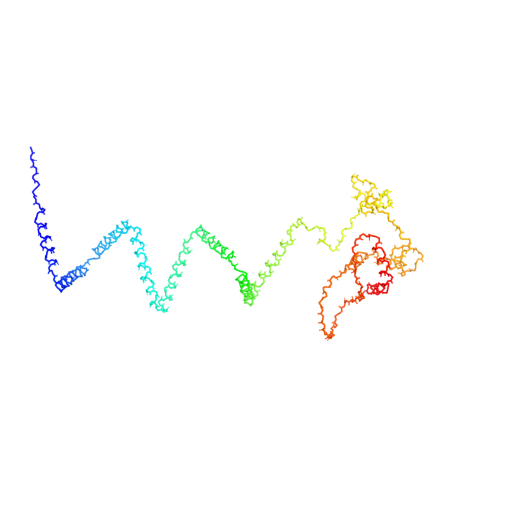. SER A 1 204 ? 18.433 -8.982 -57.185 1.00 67.44 204 SER A N 1
ATOM 1734 C CA . SER A 1 204 ? 17.200 -8.858 -57.960 1.00 67.44 204 SER A CA 1
ATOM 1735 C C . SER A 1 204 ? 17.471 -8.074 -59.243 1.00 67.44 204 SER A C 1
ATOM 1737 O O . SER A 1 204 ? 17.790 -6.886 -59.202 1.00 67.44 204 SER A O 1
ATOM 1739 N N . TYR A 1 205 ? 17.358 -8.737 -60.393 1.00 78.69 205 TYR A N 1
ATOM 1740 C CA . TYR A 1 205 ? 17.468 -8.089 -61.698 1.00 78.69 205 TYR A CA 1
ATOM 1741 C C . TYR A 1 205 ? 16.188 -7.292 -62.000 1.00 78.69 205 TYR A C 1
ATOM 1743 O O . TYR A 1 205 ? 15.128 -7.873 -62.215 1.00 78.69 205 TYR A O 1
ATOM 1751 N N . LEU A 1 206 ? 16.287 -5.958 -62.032 1.00 74.50 206 LEU A N 1
ATOM 1752 C CA . LEU A 1 206 ? 15.162 -5.036 -62.284 1.00 74.50 206 LEU A CA 1
ATOM 1753 C C . LEU A 1 206 ? 14.836 -4.843 -63.782 1.00 74.50 206 LEU A C 1
ATOM 1755 O O . LEU A 1 206 ? 14.039 -3.978 -64.149 1.00 74.50 206 LEU A O 1
ATOM 1759 N N . GLY A 1 207 ? 15.429 -5.654 -64.664 1.00 80.44 207 GLY A N 1
ATOM 1760 C CA . GLY A 1 207 ? 15.244 -5.562 -66.112 1.00 80.44 207 GLY A CA 1
ATOM 1761 C C . GLY A 1 207 ? 16.245 -4.634 -66.806 1.00 80.44 207 GLY A C 1
ATOM 1762 O O . GLY A 1 207 ? 17.214 -4.159 -66.217 1.00 80.44 207 GLY A O 1
ATOM 1763 N N . ARG A 1 208 ? 16.023 -4.385 -68.101 1.00 80.38 208 ARG A N 1
ATOM 1764 C CA . ARG A 1 208 ? 16.865 -3.498 -68.916 1.00 80.38 208 ARG A CA 1
ATOM 1765 C C . ARG A 1 208 ? 16.464 -2.034 -68.716 1.00 80.38 208 ARG A C 1
ATOM 1767 O O . ARG A 1 208 ? 15.291 -1.684 -68.852 1.00 80.38 208 ARG A O 1
ATOM 1774 N N . LEU A 1 209 ? 17.457 -1.180 -68.481 1.00 84.25 209 LEU A N 1
ATOM 1775 C CA . LEU A 1 209 ? 17.309 0.275 -68.436 1.00 84.25 209 LEU A CA 1
ATOM 1776 C C . LEU A 1 209 ? 16.973 0.791 -69.850 1.00 84.25 209 LEU A C 1
ATOM 1778 O O . LEU A 1 209 ? 17.839 0.827 -70.722 1.00 84.25 209 LEU A O 1
ATOM 1782 N N . SER A 1 210 ? 15.699 1.072 -70.118 1.00 83.62 210 SER A N 1
ATOM 1783 C CA . SER A 1 210 ? 15.177 1.234 -71.490 1.00 83.62 210 SER A CA 1
ATOM 1784 C C . SER A 1 210 ? 14.263 2.441 -71.677 1.00 83.62 210 SER A C 1
ATOM 1786 O O . SER A 1 210 ? 14.145 2.936 -72.796 1.00 83.62 210 SER A O 1
ATOM 1788 N N . HIS A 1 211 ? 13.652 2.952 -70.607 1.00 83.94 211 HIS A N 1
ATOM 1789 C CA . HIS A 1 211 ? 12.745 4.092 -70.693 1.00 83.94 211 HIS A CA 1
ATOM 1790 C C . HIS A 1 211 ? 13.529 5.396 -70.594 1.00 83.94 211 HIS A C 1
ATOM 1792 O O . HIS A 1 211 ? 14.228 5.619 -69.613 1.00 83.94 211 HIS A O 1
ATOM 1798 N N . ARG A 1 212 ? 13.432 6.254 -71.611 1.00 87.12 212 ARG A N 1
ATOM 1799 C CA . ARG A 1 212 ? 14.153 7.529 -71.660 1.00 87.12 212 ARG A CA 1
ATOM 1800 C C . ARG A 1 212 ? 13.265 8.664 -71.155 1.00 87.12 212 ARG A C 1
ATOM 1802 O O . ARG A 1 212 ? 12.159 8.843 -71.651 1.00 87.12 212 ARG A O 1
ATOM 1809 N N . CYS A 1 213 ? 13.774 9.469 -70.227 1.00 86.31 213 CYS A N 1
ATOM 1810 C CA . CYS A 1 213 ? 13.127 10.713 -69.825 1.00 86.31 213 CYS A CA 1
ATOM 1811 C C . CYS A 1 213 ? 13.117 11.722 -70.982 1.00 86.31 213 CYS A C 1
ATOM 1813 O O . CYS A 1 213 ? 14.160 11.988 -71.580 1.00 86.31 213 CYS A O 1
ATOM 1815 N N . GLN A 1 214 ? 11.966 12.344 -71.244 1.00 84.56 214 GLN A N 1
ATOM 1816 C CA . GLN A 1 214 ? 11.804 13.327 -72.319 1.00 84.56 214 GLN A CA 1
ATOM 1817 C C . GLN A 1 214 ? 12.644 14.604 -72.119 1.00 84.56 214 GLN A C 1
ATOM 1819 O O . GLN A 1 214 ? 13.044 15.226 -73.097 1.00 84.56 214 GLN A O 1
ATOM 1824 N N . HIS A 1 215 ? 12.920 14.999 -70.869 1.00 81.31 215 HIS A N 1
ATOM 1825 C CA . HIS A 1 215 ? 13.559 16.285 -70.561 1.00 81.31 215 HIS A CA 1
ATOM 1826 C C . HIS A 1 215 ? 15.085 16.215 -70.470 1.00 81.31 215 HIS A C 1
ATOM 1828 O O . HIS A 1 215 ? 15.769 17.009 -71.107 1.00 81.31 215 HIS A O 1
ATOM 1834 N N . CYS A 1 216 ? 15.633 15.285 -69.683 1.00 79.50 216 CYS A N 1
ATOM 1835 C CA . CYS A 1 216 ? 17.086 15.160 -69.519 1.00 79.50 216 CYS A CA 1
ATOM 1836 C C . CYS A 1 216 ? 17.689 13.994 -70.309 1.00 79.50 216 CYS A C 1
ATOM 1838 O O . CYS A 1 216 ? 18.907 13.907 -70.429 1.00 79.50 216 CYS A O 1
ATOM 1840 N N . GLY A 1 217 ? 16.869 13.090 -70.855 1.00 81.00 217 GLY A N 1
ATOM 1841 C CA . GLY A 1 217 ? 17.358 11.919 -71.577 1.00 81.00 217 GLY A CA 1
ATOM 1842 C C . GLY A 1 217 ? 17.887 10.790 -70.687 1.00 81.00 217 GLY A C 1
ATOM 1843 O O . GLY A 1 217 ? 18.416 9.826 -71.242 1.00 81.00 217 GLY A O 1
ATOM 1844 N N . ALA A 1 218 ? 17.743 10.876 -69.358 1.00 83.75 218 ALA A N 1
ATOM 1845 C CA . ALA A 1 218 ? 18.127 9.812 -68.429 1.00 83.75 218 ALA A CA 1
ATOM 1846 C C . ALA A 1 218 ? 17.351 8.515 -68.708 1.00 83.75 218 ALA A C 1
ATOM 1848 O O . ALA A 1 218 ? 16.176 8.554 -69.079 1.00 83.75 218 ALA A O 1
ATOM 1849 N N . LEU A 1 219 ? 18.018 7.371 -68.551 1.00 86.12 219 LEU A N 1
ATOM 1850 C CA . LEU A 1 219 ? 17.421 6.052 -68.739 1.00 86.12 219 LEU A CA 1
ATOM 1851 C C . LEU A 1 219 ? 16.926 5.507 -67.391 1.00 86.12 219 LEU A C 1
ATOM 1853 O O . LEU A 1 219 ? 17.660 5.538 -66.409 1.00 86.12 219 LEU A O 1
ATOM 1857 N N . HIS A 1 220 ? 15.712 4.967 -67.377 1.00 83.31 220 HIS A N 1
ATOM 1858 C CA . HIS A 1 220 ? 15.021 4.428 -66.209 1.00 83.31 220 HIS A CA 1
ATOM 1859 C C . HIS A 1 220 ? 14.610 2.968 -66.417 1.00 83.31 220 HIS A C 1
ATOM 1861 O O . HIS A 1 220 ? 14.452 2.481 -67.551 1.00 83.31 220 HIS A O 1
ATOM 1867 N N . PHE A 1 221 ? 14.427 2.255 -65.304 1.00 86.19 221 PHE A N 1
ATOM 1868 C CA . PHE A 1 221 ? 13.860 0.911 -65.325 1.00 86.19 221 PHE A CA 1
ATOM 1869 C C . PHE A 1 221 ? 12.349 0.978 -65.529 1.00 86.19 221 PHE A C 1
ATOM 1871 O O . PHE A 1 221 ? 11.676 1.902 -65.077 1.00 86.19 221 PHE A O 1
ATOM 1878 N N . ARG A 1 222 ? 11.781 -0.054 -66.157 1.00 81.75 222 ARG A N 1
ATOM 1879 C CA . ARG A 1 222 ? 10.330 -0.140 -66.380 1.00 81.75 222 ARG A CA 1
ATOM 1880 C C . ARG A 1 222 ? 9.524 -0.080 -65.076 1.00 81.75 222 ARG A C 1
ATOM 1882 O O . ARG A 1 222 ? 8.420 0.448 -65.077 1.00 81.75 222 ARG A O 1
ATOM 1889 N N . CYS A 1 223 ? 10.068 -0.602 -63.976 1.00 80.06 223 CYS A N 1
ATOM 1890 C CA . CYS A 1 223 ? 9.422 -0.576 -62.662 1.00 80.06 223 CYS A CA 1
ATOM 1891 C C . CYS A 1 223 ? 9.375 0.818 -62.014 1.00 80.06 223 CYS A C 1
ATOM 1893 O O . CYS A 1 223 ? 8.570 1.029 -61.114 1.00 80.06 223 CYS A O 1
ATOM 1895 N N . GLU A 1 224 ? 10.205 1.761 -62.460 1.00 83.69 224 GLU A N 1
ATOM 1896 C CA . GLU A 1 224 ? 10.211 3.146 -61.966 1.00 83.69 224 GLU A CA 1
ATOM 1897 C C . GLU A 1 224 ? 9.189 4.028 -62.701 1.00 83.69 224 GLU A C 1
ATOM 1899 O O . GLU A 1 224 ? 8.870 5.128 -62.251 1.00 83.69 224 GLU A O 1
ATOM 1904 N N . VAL A 1 225 ? 8.649 3.548 -63.830 1.00 83.06 225 VAL A N 1
ATOM 1905 C CA . VAL A 1 225 ? 7.681 4.283 -64.647 1.00 83.06 225 VAL A CA 1
ATOM 1906 C C . VAL A 1 225 ? 6.344 4.372 -63.914 1.00 83.06 225 VAL A C 1
ATOM 1908 O O . VAL A 1 225 ? 5.620 3.384 -63.773 1.00 83.06 225 VAL A O 1
ATOM 1911 N N . LYS A 1 226 ? 5.984 5.582 -63.481 1.00 82.25 226 LYS A N 1
ATOM 1912 C CA . LYS A 1 226 ? 4.692 5.849 -62.840 1.00 82.25 226 LYS A CA 1
ATOM 1913 C C . LYS A 1 226 ? 3.590 5.951 -63.907 1.00 82.25 226 LYS A C 1
ATOM 1915 O O . LYS A 1 226 ? 3.790 6.635 -64.913 1.00 82.25 226 LYS A O 1
ATOM 1920 N N . PRO A 1 227 ? 2.405 5.336 -63.712 1.00 79.56 227 PRO A N 1
ATOM 1921 C CA . PRO A 1 227 ? 1.318 5.378 -64.696 1.00 79.56 227 PRO A CA 1
ATOM 1922 C C . PRO A 1 227 ? 0.892 6.794 -65.099 1.00 79.56 227 PRO A C 1
ATOM 1924 O O . PRO A 1 227 ? 0.500 7.006 -66.245 1.00 79.56 227 PRO A O 1
ATOM 1927 N N . GLN A 1 228 ? 0.986 7.749 -64.167 1.00 80.44 228 GLN A N 1
ATOM 1928 C CA . GLN A 1 228 ? 0.594 9.146 -64.358 1.00 80.44 228 GLN A CA 1
ATOM 1929 C C . GLN A 1 228 ? 1.548 9.910 -65.290 1.00 80.44 228 GLN A C 1
ATOM 1931 O O . GLN A 1 228 ? 1.113 10.795 -66.026 1.00 80.44 228 GLN A O 1
ATOM 1936 N N . HIS A 1 229 ? 2.840 9.572 -65.285 1.00 79.69 229 HIS A N 1
ATOM 1937 C CA . HIS A 1 229 ? 3.875 10.259 -66.055 1.00 79.69 229 HIS A CA 1
ATOM 1938 C C . HIS A 1 229 ? 4.842 9.229 -66.642 1.00 79.69 229 HIS A C 1
ATOM 1940 O O . HIS A 1 229 ? 5.861 8.898 -66.044 1.00 79.69 229 HIS A O 1
ATOM 1946 N N . ARG A 1 230 ? 4.506 8.702 -67.825 1.00 78.50 230 ARG A N 1
ATOM 1947 C CA . ARG A 1 230 ? 5.265 7.599 -68.439 1.00 78.50 230 ARG A CA 1
ATOM 1948 C C . ARG A 1 230 ? 6.671 7.995 -68.898 1.00 78.50 230 ARG A C 1
ATOM 1950 O O . ARG A 1 230 ? 7.578 7.174 -68.831 1.00 78.50 230 ARG A O 1
ATOM 1957 N N . ASP A 1 231 ? 6.840 9.254 -69.301 1.00 81.62 231 ASP A N 1
ATOM 1958 C CA . ASP A 1 231 ? 8.080 9.761 -69.908 1.00 81.62 231 ASP A CA 1
ATOM 1959 C C . ASP A 1 231 ? 8.729 10.904 -69.098 1.00 81.62 231 ASP A C 1
ATOM 1961 O O . ASP A 1 231 ? 9.695 11.535 -69.542 1.00 81.62 231 ASP A O 1
ATOM 1965 N N . ARG A 1 232 ? 8.211 11.185 -67.892 1.00 82.62 232 ARG A N 1
ATOM 1966 C CA . ARG A 1 232 ? 8.742 12.204 -66.972 1.00 82.62 232 ARG A CA 1
ATOM 1967 C C . ARG A 1 232 ? 8.966 11.587 -65.600 1.00 82.62 232 ARG A C 1
ATOM 1969 O O . ARG A 1 232 ? 8.072 10.943 -65.062 1.00 82.62 232 ARG A O 1
ATOM 1976 N N . PHE A 1 233 ? 10.136 11.842 -65.029 1.00 80.31 233 PHE A N 1
ATOM 1977 C CA . PHE A 1 233 ? 10.557 11.243 -63.768 1.00 80.31 233 PHE A CA 1
ATOM 1978 C C . PHE A 1 233 ? 10.910 12.337 -62.765 1.00 80.31 233 PHE A C 1
ATOM 1980 O O . PHE A 1 233 ? 11.497 13.366 -63.123 1.00 80.31 233 PHE A O 1
ATOM 1987 N N . LEU A 1 234 ? 10.523 12.119 -61.510 1.00 79.88 234 LEU A N 1
ATOM 1988 C CA . LEU A 1 234 ? 10.830 13.039 -60.416 1.00 79.88 234 LEU A CA 1
ATOM 1989 C C . LEU A 1 234 ? 12.318 12.924 -60.054 1.00 79.88 234 LEU A C 1
ATOM 1991 O O . LEU A 1 234 ? 12.999 13.904 -59.779 1.00 79.88 234 LEU A O 1
ATOM 1995 N N . GLU A 1 235 ? 12.815 11.695 -60.137 1.00 79.56 235 GLU A N 1
ATOM 1996 C CA . GLU A 1 235 ? 14.103 11.238 -59.645 1.00 79.56 235 GLU A CA 1
ATOM 1997 C C . GLU A 1 235 ? 15.283 11.793 -60.463 1.00 79.56 235 GLU A C 1
ATOM 1999 O O . GLU A 1 235 ? 16.375 11.942 -59.924 1.00 79.56 235 GLU A O 1
ATOM 2004 N N . CYS A 1 236 ? 15.084 12.127 -61.745 1.00 78.25 236 CYS A N 1
ATOM 2005 C CA . CYS A 1 236 ? 16.166 12.596 -62.620 1.00 78.25 236 CYS A CA 1
ATOM 2006 C C . CYS A 1 236 ? 16.160 14.106 -62.902 1.00 78.25 236 CYS A C 1
ATOM 2008 O O . CYS A 1 236 ? 17.219 14.684 -63.118 1.00 78.25 236 CYS A O 1
ATOM 2010 N N . CYS A 1 237 ? 14.997 14.756 -62.975 1.00 75.19 237 CYS A N 1
ATOM 2011 C CA . CYS A 1 237 ? 14.904 16.171 -63.364 1.00 75.19 237 CYS A CA 1
ATOM 2012 C C . CYS A 1 237 ? 13.722 16.906 -62.719 1.00 75.19 237 CYS A C 1
ATOM 2014 O O . CYS A 1 237 ? 13.346 17.976 -63.202 1.00 75.19 237 CYS A O 1
ATOM 2016 N N . ASP A 1 238 ? 13.118 16.325 -61.673 1.00 81.69 238 ASP A N 1
ATOM 2017 C CA . ASP A 1 238 ? 11.869 16.796 -61.057 1.00 81.69 238 ASP A CA 1
ATOM 2018 C C . ASP A 1 238 ? 10.816 17.159 -62.122 1.00 81.69 238 ASP A C 1
ATOM 2020 O O . ASP A 1 238 ? 10.354 18.295 -62.225 1.00 81.69 238 ASP A O 1
ATOM 2024 N N . LEU A 1 239 ? 10.524 16.200 -63.013 1.00 80.12 239 LEU A N 1
ATOM 2025 C CA . LEU A 1 239 ? 9.582 16.349 -64.134 1.00 80.12 239 LEU A CA 1
ATOM 2026 C C . LEU A 1 239 ? 9.942 17.457 -65.147 1.00 80.12 239 LEU A C 1
ATOM 2028 O O . LEU A 1 239 ? 9.063 17.956 -65.848 1.00 80.12 239 LEU A O 1
ATOM 2032 N N . GLY A 1 240 ? 11.224 17.813 -65.257 1.00 76.38 240 GLY A N 1
ATOM 2033 C CA . GLY A 1 240 ? 11.737 18.802 -66.210 1.00 76.38 240 GLY A CA 1
ATOM 2034 C C . GLY A 1 240 ? 11.962 20.195 -65.620 1.00 76.38 240 GLY A C 1
ATOM 2035 O O . GLY A 1 240 ? 12.263 21.119 -66.371 1.00 76.38 240 GLY A O 1
ATOM 2036 N N . ARG A 1 241 ? 11.840 20.360 -64.296 1.00 78.12 241 ARG A N 1
ATOM 2037 C CA . ARG A 1 241 ? 12.120 21.630 -63.605 1.00 78.12 241 ARG A CA 1
ATOM 2038 C C . ARG A 1 241 ? 13.598 21.998 -63.586 1.00 78.12 241 ARG A C 1
ATOM 2040 O O . ARG A 1 241 ? 13.922 23.182 -63.597 1.00 78.12 241 ARG A O 1
ATOM 2047 N N . PHE A 1 242 ? 14.489 21.008 -63.570 1.00 73.75 242 PHE A N 1
ATOM 2048 C CA . PHE A 1 242 ? 15.928 21.246 -63.494 1.00 73.75 242 PHE A CA 1
ATOM 2049 C C . PHE A 1 242 ? 16.635 20.843 -64.785 1.00 73.75 242 PHE A C 1
ATOM 2051 O O . PHE A 1 242 ? 16.481 19.724 -65.280 1.00 73.75 242 PHE A O 1
ATOM 2058 N N . LYS A 1 243 ? 17.465 21.753 -65.302 1.00 73.56 243 LYS A N 1
ATOM 2059 C CA . LYS A 1 243 ? 18.411 21.467 -66.381 1.00 73.56 243 LYS A CA 1
ATOM 2060 C C . LYS A 1 243 ? 19.741 21.052 -65.759 1.00 73.56 243 LYS A C 1
ATOM 2062 O O . LYS A 1 243 ? 20.460 21.884 -65.213 1.00 73.56 243 LYS A O 1
ATOM 2067 N N . LEU A 1 244 ? 20.049 19.759 -65.822 1.00 67.38 244 LEU A N 1
ATOM 2068 C CA . LEU A 1 244 ? 21.344 19.238 -65.395 1.00 67.38 244 LEU A CA 1
ATOM 2069 C C . LEU A 1 244 ? 22.398 19.614 -66.443 1.00 67.38 244 LEU A C 1
ATOM 2071 O O . LEU A 1 244 ? 22.308 19.188 -67.594 1.00 67.38 244 LEU A O 1
ATOM 2075 N N . ASN A 1 245 ? 23.389 20.414 -66.050 1.00 68.25 245 ASN A N 1
ATOM 2076 C CA . ASN A 1 245 ? 24.585 20.618 -66.861 1.00 68.25 245 ASN A CA 1
ATOM 2077 C C . ASN A 1 245 ? 25.479 19.394 -66.668 1.00 68.25 245 ASN A C 1
ATOM 2079 O O . ASN A 1 245 ? 25.975 19.153 -65.567 1.00 68.25 245 ASN A O 1
ATOM 2083 N N . TYR A 1 246 ? 25.643 18.597 -67.721 1.00 64.88 246 TYR A N 1
ATOM 2084 C CA . TYR A 1 246 ? 26.540 17.452 -67.682 1.00 64.88 246 TYR A CA 1
ATOM 2085 C C . TYR A 1 246 ? 27.969 17.954 -67.487 1.00 64.88 246 TYR A C 1
ATOM 2087 O O . TYR A 1 246 ? 28.480 18.748 -68.272 1.00 64.88 246 TYR A O 1
ATOM 2095 N N . PHE A 1 247 ? 28.596 17.528 -66.397 1.00 64.12 247 PHE A N 1
ATOM 2096 C CA . PHE A 1 247 ? 29.986 17.843 -66.124 1.00 64.12 247 PHE A CA 1
ATOM 2097 C C . PHE A 1 247 ? 30.861 17.005 -67.059 1.00 64.12 247 PHE A C 1
ATOM 2099 O O . PHE A 1 247 ? 30.945 15.794 -66.905 1.00 64.12 247 PHE A O 1
ATOM 2106 N N . GLU A 1 248 ? 31.468 17.616 -68.072 1.00 62.97 248 GLU A N 1
ATOM 2107 C CA . GLU A 1 248 ? 32.234 16.866 -69.082 1.00 62.97 248 GLU A CA 1
ATOM 2108 C C . GLU A 1 248 ? 33.635 16.460 -68.575 1.00 62.97 248 GLU A C 1
ATOM 2110 O O . GLU A 1 248 ? 34.211 15.451 -69.001 1.00 62.97 248 GLU A O 1
ATOM 2115 N N . GLN A 1 249 ? 34.184 17.211 -67.614 1.00 68.44 249 GLN A N 1
ATOM 2116 C CA . GLN A 1 249 ? 35.562 17.064 -67.134 1.00 68.44 249 GLN A CA 1
ATOM 2117 C C . GLN A 1 249 ? 35.654 16.474 -65.724 1.00 68.44 249 GLN A C 1
ATOM 2119 O O . GLN A 1 249 ? 36.168 17.106 -64.808 1.00 68.44 249 GLN A O 1
ATOM 2124 N N . PHE A 1 250 ? 35.175 15.239 -65.549 1.00 69.81 250 PHE A N 1
ATOM 2125 C CA . PHE A 1 250 ? 35.384 14.480 -64.309 1.00 69.81 250 PHE A CA 1
ATOM 2126 C C . PHE A 1 250 ? 36.876 14.411 -63.926 1.00 69.81 250 PHE A C 1
ATOM 2128 O O . PHE A 1 250 ? 37.693 14.180 -64.821 1.00 69.81 250 PHE A O 1
ATOM 2135 N N . PRO A 1 251 ? 37.232 14.550 -62.629 1.00 78.62 251 PRO A N 1
ATOM 2136 C CA . PRO A 1 251 ? 38.596 14.331 -62.156 1.00 78.62 251 PRO A CA 1
ATOM 2137 C C . PRO A 1 251 ? 39.149 12.992 -62.648 1.00 78.62 251 PRO A C 1
ATOM 2139 O O . PRO A 1 251 ? 38.436 11.981 -62.640 1.00 78.62 251 PRO A O 1
ATOM 2142 N N . ASP A 1 252 ? 40.419 12.973 -63.049 1.00 72.25 252 ASP A N 1
ATOM 2143 C CA . ASP A 1 252 ? 41.037 11.796 -63.671 1.00 72.25 252 ASP A CA 1
ATOM 2144 C C . ASP A 1 252 ? 41.016 10.564 -62.762 1.00 72.25 252 ASP A C 1
ATOM 2146 O O . ASP A 1 252 ? 40.882 9.439 -63.244 1.00 72.25 252 ASP A O 1
ATOM 2150 N N . ASP A 1 253 ? 41.044 10.760 -61.445 1.00 72.62 253 ASP A N 1
ATOM 2151 C CA . ASP A 1 253 ? 40.938 9.669 -60.477 1.00 72.62 253 ASP A CA 1
ATOM 2152 C C . ASP A 1 253 ? 39.562 8.992 -60.520 1.00 72.62 253 ASP A C 1
ATOM 2154 O O . ASP A 1 253 ? 39.479 7.766 -60.544 1.00 72.62 253 ASP A O 1
ATOM 2158 N N . LEU A 1 254 ? 38.471 9.753 -60.659 1.00 74.06 254 LEU A N 1
ATOM 2159 C CA . LEU A 1 254 ? 37.137 9.171 -60.852 1.00 74.06 254 LEU A CA 1
ATOM 2160 C C . LEU A 1 254 ? 37.016 8.496 -62.222 1.00 74.06 254 LEU A C 1
ATOM 2162 O O . LEU A 1 254 ? 36.403 7.433 -62.339 1.00 74.06 254 LEU A O 1
ATOM 2166 N N . ARG A 1 255 ? 37.647 9.057 -63.261 1.00 74.81 255 ARG A N 1
ATOM 2167 C CA . ARG A 1 255 ? 37.689 8.420 -64.587 1.00 74.81 255 ARG A CA 1
ATOM 2168 C C . ARG A 1 255 ? 38.392 7.063 -64.535 1.00 74.81 255 ARG A C 1
ATOM 2170 O O . ARG A 1 255 ? 37.869 6.107 -65.104 1.00 74.81 255 ARG A O 1
ATOM 2177 N N . ARG A 1 256 ? 39.507 6.949 -63.803 1.00 75.56 256 ARG A N 1
ATOM 2178 C CA . ARG A 1 256 ? 40.235 5.682 -63.584 1.00 75.56 256 ARG A CA 1
ATOM 2179 C C . ARG A 1 256 ? 39.392 4.631 -62.854 1.00 75.56 256 ARG A C 1
ATOM 2181 O O . ARG A 1 256 ? 39.523 3.445 -63.147 1.00 75.56 256 ARG A O 1
ATOM 2188 N N . LEU A 1 257 ? 38.520 5.052 -61.935 1.00 76.69 257 LEU A N 1
ATOM 2189 C CA . LEU A 1 257 ? 37.677 4.151 -61.139 1.00 76.69 257 LEU A CA 1
ATOM 2190 C C . LEU A 1 257 ? 36.436 3.649 -61.896 1.00 76.69 257 LEU A C 1
ATOM 2192 O O . LEU A 1 257 ? 36.019 2.511 -61.683 1.00 76.69 257 LEU A O 1
ATOM 2196 N N . PHE A 1 258 ? 35.842 4.471 -62.772 1.00 73.00 258 PHE A N 1
ATOM 2197 C CA . PHE A 1 258 ? 34.536 4.178 -63.382 1.00 73.00 258 PHE A CA 1
ATOM 2198 C C . PHE A 1 258 ? 34.573 3.856 -64.886 1.00 73.00 258 PHE A C 1
ATOM 2200 O O . PHE A 1 258 ? 33.752 3.060 -65.349 1.00 73.00 258 PHE A O 1
ATOM 2207 N N . ILE A 1 259 ? 35.512 4.409 -65.664 1.00 75.19 259 ILE A N 1
ATOM 2208 C CA . ILE A 1 259 ? 35.552 4.220 -67.125 1.00 75.19 259 ILE A CA 1
ATOM 2209 C C . ILE A 1 259 ? 36.373 2.974 -67.474 1.00 75.19 259 ILE A C 1
ATOM 2211 O O . ILE A 1 259 ? 37.517 2.816 -67.053 1.00 75.19 259 ILE A O 1
ATOM 2215 N N . TYR A 1 260 ? 35.791 2.069 -68.266 1.00 70.31 260 TYR A N 1
ATOM 2216 C CA . TYR A 1 260 ? 36.534 0.951 -68.845 1.00 70.31 260 TYR A CA 1
ATOM 2217 C C . TYR A 1 260 ? 37.238 1.403 -70.122 1.00 70.31 260 TYR A C 1
ATOM 2219 O O . TYR A 1 260 ? 36.576 1.807 -71.076 1.00 70.31 260 TYR A O 1
ATOM 2227 N N . ASN A 1 261 ? 38.564 1.293 -70.150 1.00 69.19 261 ASN A N 1
ATOM 2228 C CA . ASN A 1 261 ? 39.348 1.457 -71.365 1.00 69.19 261 ASN A CA 1
ATOM 2229 C C . ASN A 1 261 ? 40.276 0.236 -71.530 1.00 69.19 261 ASN A C 1
ATOM 2231 O O . ASN A 1 261 ? 41.081 -0.032 -70.632 1.00 69.19 261 ASN A O 1
ATOM 2235 N N . PRO A 1 262 ? 40.151 -0.537 -72.626 1.00 65.44 262 PRO A N 1
ATOM 2236 C CA . PRO A 1 262 ? 40.915 -1.768 -72.829 1.00 65.44 262 PRO A CA 1
ATOM 2237 C C . PRO A 1 262 ? 42.424 -1.541 -73.012 1.00 65.44 262 PRO A C 1
ATOM 2239 O O . PRO A 1 262 ? 43.183 -2.492 -72.863 1.00 65.44 262 PRO A O 1
ATOM 2242 N N . THR A 1 263 ? 42.872 -0.312 -73.291 1.00 69.19 263 THR A N 1
ATOM 2243 C CA . THR A 1 263 ? 44.300 0.033 -73.433 1.00 69.19 263 THR A CA 1
ATOM 2244 C C . THR A 1 263 ? 44.971 0.465 -72.125 1.00 69.19 263 THR A C 1
ATOM 2246 O O . THR A 1 263 ? 46.167 0.753 -72.116 1.00 69.19 263 THR A O 1
ATOM 2249 N N . ASN A 1 264 ? 44.232 0.506 -71.013 1.00 69.50 264 ASN A N 1
ATOM 2250 C CA . ASN A 1 264 ? 44.776 0.891 -69.712 1.00 69.50 264 ASN A CA 1
ATOM 2251 C C . ASN A 1 264 ? 45.678 -0.200 -69.117 1.00 69.50 264 ASN A C 1
ATOM 2253 O O . ASN A 1 264 ? 45.394 -1.391 -69.258 1.00 69.50 264 ASN A O 1
ATOM 2257 N N . ALA A 1 265 ? 46.707 0.225 -68.375 1.00 75.62 265 ALA A N 1
ATOM 2258 C CA . ALA A 1 265 ? 47.607 -0.657 -67.632 1.00 75.62 265 ALA A CA 1
ATOM 2259 C C . ALA A 1 265 ? 46.836 -1.627 -66.715 1.00 75.62 265 ALA A C 1
ATOM 2261 O O . ALA A 1 265 ? 45.798 -1.274 -66.146 1.00 75.62 265 ALA A O 1
ATOM 2262 N N . GLU A 1 266 ? 47.362 -2.841 -66.536 1.00 76.62 266 GLU A N 1
ATOM 2263 C CA . GLU A 1 266 ? 46.729 -3.918 -65.756 1.00 76.62 266 GLU A CA 1
ATOM 2264 C C . GLU A 1 266 ? 46.367 -3.478 -64.324 1.00 76.62 266 GLU A C 1
ATOM 2266 O O . GLU A 1 266 ? 45.300 -3.811 -63.799 1.00 76.62 266 GLU A O 1
ATOM 2271 N N . GLU A 1 267 ? 47.205 -2.629 -63.730 1.00 74.62 267 GLU A N 1
ATOM 2272 C CA . GLU A 1 267 ? 46.974 -2.011 -62.427 1.00 74.62 267 GLU A CA 1
ATOM 2273 C C . GLU A 1 267 ? 45.685 -1.174 -62.389 1.00 74.62 267 GLU A C 1
ATOM 2275 O O . GLU A 1 267 ? 44.870 -1.332 -61.480 1.00 74.62 267 GLU A O 1
ATOM 2280 N N . GLN A 1 268 ? 45.422 -0.357 -63.413 1.00 69.94 268 GLN A N 1
ATOM 2281 C CA . GLN A 1 268 ? 44.200 0.451 -63.499 1.00 69.94 268 GLN A CA 1
ATOM 2282 C C . GLN A 1 268 ? 42.952 -0.427 -63.665 1.00 69.94 268 GLN A C 1
ATOM 2284 O O . GLN A 1 268 ? 41.886 -0.120 -63.129 1.00 69.94 268 GLN A O 1
ATOM 2289 N N . GLN A 1 269 ? 43.074 -1.568 -64.346 1.00 75.81 269 GLN A N 1
ATOM 2290 C CA . GLN A 1 269 ? 41.977 -2.531 -64.465 1.00 75.81 269 GLN A CA 1
ATOM 2291 C C . GLN A 1 269 ? 41.712 -3.276 -63.150 1.00 75.81 269 GLN A C 1
ATOM 2293 O O . GLN A 1 269 ? 40.556 -3.581 -62.833 1.00 75.81 269 GLN A O 1
ATOM 2298 N N . ARG A 1 270 ? 42.760 -3.573 -62.370 1.00 78.38 270 ARG A N 1
ATOM 2299 C CA . ARG A 1 270 ? 42.635 -4.123 -61.011 1.00 78.38 270 ARG A CA 1
ATOM 2300 C C . ARG A 1 270 ? 41.934 -3.127 -60.093 1.00 78.38 270 ARG A C 1
ATOM 2302 O O . ARG A 1 270 ? 40.985 -3.511 -59.410 1.00 78.38 270 ARG A O 1
AT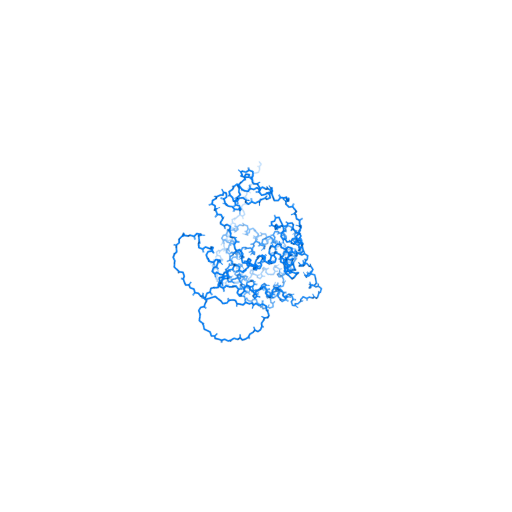OM 2309 N N . ILE A 1 271 ? 42.347 -1.861 -60.150 1.00 74.50 271 ILE A N 1
ATOM 2310 C CA . ILE A 1 271 ? 41.757 -0.765 -59.381 1.00 74.50 271 ILE A CA 1
ATOM 2311 C C . ILE A 1 271 ? 40.253 -0.670 -59.670 1.00 74.50 271 ILE A C 1
ATOM 2313 O O . ILE A 1 271 ? 39.432 -0.816 -58.766 1.00 74.50 271 ILE A O 1
ATOM 2317 N N . ARG A 1 272 ? 39.877 -0.575 -60.949 1.00 81.69 272 ARG A N 1
ATOM 2318 C CA . ARG A 1 272 ? 38.475 -0.526 -61.390 1.00 81.69 272 ARG A CA 1
ATOM 2319 C C . ARG A 1 272 ? 37.649 -1.713 -60.887 1.00 81.69 272 ARG A C 1
ATOM 2321 O O . ARG A 1 272 ? 36.523 -1.537 -60.430 1.00 81.69 272 ARG A O 1
ATOM 2328 N N . ARG A 1 273 ? 38.184 -2.939 -60.981 1.00 80.88 273 ARG A N 1
ATOM 2329 C CA . ARG A 1 273 ? 37.483 -4.155 -60.525 1.00 80.88 273 ARG A CA 1
ATOM 2330 C C . ARG A 1 273 ? 37.238 -4.139 -59.020 1.00 80.88 273 ARG A C 1
ATOM 2332 O O . ARG A 1 273 ? 36.131 -4.470 -58.606 1.00 80.88 273 ARG A O 1
ATOM 2339 N N . ASN A 1 274 ? 38.230 -3.729 -58.231 1.00 80.94 274 ASN A N 1
ATOM 2340 C CA . ASN A 1 274 ? 38.086 -3.589 -56.784 1.00 80.94 274 ASN A CA 1
ATOM 2341 C C . ASN A 1 274 ? 37.009 -2.542 -56.447 1.00 80.94 274 ASN A C 1
ATOM 2343 O O . ASN A 1 274 ? 36.050 -2.837 -55.734 1.00 80.94 274 ASN A O 1
ATOM 2347 N N . SER A 1 275 ? 37.089 -1.358 -57.057 1.00 75.12 275 SER A N 1
ATOM 2348 C CA . SER A 1 275 ? 36.120 -0.279 -56.841 1.00 75.12 275 SER A CA 1
ATOM 2349 C C . SER A 1 275 ? 34.694 -0.670 -57.227 1.00 75.12 275 SER A C 1
ATOM 2351 O O . SER A 1 275 ? 33.763 -0.413 -56.469 1.00 75.12 275 SER A O 1
ATOM 2353 N N . MET A 1 276 ? 34.510 -1.356 -58.359 1.00 77.81 276 MET A N 1
ATOM 2354 C CA . MET A 1 276 ? 33.195 -1.847 -58.781 1.00 77.81 276 MET A CA 1
ATOM 2355 C C . MET A 1 276 ? 32.677 -2.983 -57.891 1.00 77.81 276 MET A C 1
ATOM 2357 O O . MET A 1 276 ? 31.480 -3.032 -57.608 1.00 77.81 276 MET A O 1
ATOM 2361 N N . GLY A 1 277 ? 33.555 -3.875 -57.421 1.00 75.75 277 GLY A N 1
ATOM 2362 C CA . GLY A 1 277 ? 33.196 -4.950 -56.492 1.00 75.75 277 GLY A CA 1
ATOM 2363 C C . GLY A 1 277 ? 32.756 -4.431 -55.121 1.00 75.75 277 GLY A C 1
ATOM 2364 O O . GLY A 1 277 ? 31.821 -4.965 -54.529 1.00 75.75 277 GLY A O 1
ATOM 2365 N N . ASN A 1 278 ? 33.368 -3.339 -54.659 1.00 76.81 278 ASN A N 1
ATOM 2366 C CA . ASN A 1 278 ? 33.144 -2.752 -53.336 1.00 76.81 278 ASN A CA 1
ATOM 2367 C C . ASN A 1 278 ? 32.336 -1.445 -53.361 1.00 76.81 278 ASN A C 1
ATOM 2369 O O . ASN A 1 278 ? 32.313 -0.709 -52.372 1.00 76.81 278 ASN A O 1
ATOM 2373 N N . ILE A 1 279 ? 31.632 -1.151 -54.459 1.00 78.44 279 ILE A N 1
ATOM 2374 C CA . ILE A 1 279 ? 30.993 0.153 -54.700 1.00 78.44 279 ILE A CA 1
ATOM 2375 C C . ILE A 1 279 ? 30.041 0.598 -53.577 1.00 78.44 279 ILE A C 1
ATOM 2377 O O . ILE A 1 279 ? 29.920 1.785 -53.297 1.00 78.44 279 ILE A O 1
ATOM 2381 N N . ARG A 1 280 ? 29.389 -0.339 -52.876 1.00 69.31 280 ARG A N 1
ATOM 2382 C CA . ARG A 1 280 ? 28.512 -0.016 -51.736 1.00 69.31 280 ARG A CA 1
ATOM 2383 C C . ARG A 1 280 ? 29.287 0.460 -50.517 1.00 69.31 280 ARG A C 1
ATOM 2385 O O . ARG A 1 280 ? 28.854 1.408 -49.879 1.00 69.31 280 ARG A O 1
ATOM 2392 N N . THR A 1 281 ? 30.413 -0.177 -50.207 1.00 74.31 281 THR A N 1
ATOM 2393 C CA . THR A 1 281 ? 31.295 0.237 -49.111 1.00 74.31 281 THR A CA 1
ATOM 2394 C C . THR A 1 281 ? 31.845 1.629 -49.389 1.00 74.31 281 THR A C 1
ATOM 2396 O O . THR A 1 281 ? 31.774 2.492 -48.519 1.00 74.31 281 THR A O 1
ATOM 2399 N N . PHE A 1 282 ? 32.280 1.877 -50.630 1.00 74.25 282 PHE A N 1
ATOM 2400 C CA . PHE A 1 282 ? 32.708 3.203 -51.074 1.00 74.25 282 PHE A CA 1
ATOM 2401 C C . PHE A 1 282 ? 31.585 4.239 -50.964 1.00 74.25 282 PHE A C 1
ATOM 2403 O O . PHE A 1 282 ? 31.793 5.292 -50.371 1.00 74.25 282 PHE A O 1
ATOM 2410 N N . ASN A 1 283 ? 30.380 3.937 -51.454 1.00 75.00 283 ASN A N 1
ATOM 2411 C CA . ASN A 1 283 ? 29.246 4.859 -51.374 1.00 75.00 283 ASN A CA 1
ATOM 2412 C C . ASN A 1 283 ? 28.822 5.143 -49.928 1.00 75.00 283 ASN A C 1
ATOM 2414 O O . ASN A 1 283 ? 28.516 6.285 -49.606 1.00 75.00 283 ASN A O 1
ATOM 2418 N N . SER A 1 284 ? 28.835 4.140 -49.048 1.00 71.12 284 SER A N 1
ATOM 2419 C CA . SER A 1 284 ? 28.550 4.330 -47.624 1.00 71.12 284 SER A CA 1
ATOM 2420 C C . SER A 1 284 ? 29.620 5.185 -46.943 1.00 71.12 284 SER A C 1
ATOM 2422 O O . SER A 1 284 ? 29.280 6.078 -46.173 1.00 71.12 284 SER A O 1
ATOM 2424 N N . ALA A 1 285 ? 30.901 4.960 -47.247 1.00 72.00 285 ALA A N 1
ATOM 2425 C CA . ALA A 1 285 ? 32.000 5.760 -46.706 1.00 72.00 285 ALA A CA 1
ATOM 2426 C C . ALA A 1 285 ? 31.940 7.218 -47.194 1.00 72.00 285 ALA A C 1
ATOM 2428 O O . ALA A 1 285 ? 32.048 8.142 -46.391 1.00 72.00 285 ALA A O 1
ATOM 2429 N N . LEU A 1 286 ? 31.687 7.433 -48.488 1.00 67.44 286 LEU A N 1
ATOM 2430 C CA . LEU A 1 286 ? 31.522 8.766 -49.074 1.00 67.44 286 LEU A CA 1
ATOM 2431 C C . LEU A 1 286 ? 30.272 9.482 -48.541 1.00 67.44 286 LEU A C 1
ATOM 2433 O O . LEU A 1 286 ? 30.324 10.680 -48.274 1.00 67.44 286 LEU A O 1
ATOM 2437 N N . ALA A 1 287 ? 29.166 8.762 -48.327 1.00 65.12 287 ALA A N 1
ATOM 2438 C CA . ALA A 1 287 ? 27.967 9.324 -47.710 1.00 65.12 287 ALA A CA 1
ATOM 2439 C C . ALA A 1 287 ? 28.237 9.780 -46.266 1.00 65.12 287 ALA A C 1
ATOM 2441 O O . ALA A 1 287 ? 27.831 10.878 -45.888 1.00 65.12 287 ALA A O 1
ATOM 2442 N N . MET A 1 288 ? 28.979 8.987 -45.484 1.00 61.00 288 MET A N 1
ATOM 2443 C CA . MET A 1 288 ? 29.388 9.347 -44.119 1.00 61.00 288 MET A CA 1
ATOM 2444 C C . MET A 1 288 ? 30.339 10.549 -44.093 1.00 61.00 288 MET A C 1
ATOM 2446 O O . MET A 1 288 ? 30.204 11.399 -43.221 1.00 61.00 288 MET A O 1
ATOM 2450 N N . ALA A 1 289 ? 31.240 10.671 -45.072 1.00 57.91 289 ALA A N 1
ATOM 2451 C CA . ALA A 1 289 ? 32.112 11.839 -45.205 1.00 57.91 289 ALA A CA 1
ATOM 2452 C C . ALA A 1 289 ? 31.334 13.135 -45.513 1.00 57.91 289 ALA A C 1
ATOM 2454 O O . ALA A 1 289 ? 31.805 14.223 -45.191 1.00 57.91 289 ALA A O 1
ATOM 2455 N N . SER A 1 290 ? 30.138 13.032 -46.106 1.00 50.25 290 SER A N 1
ATOM 2456 C CA . SER A 1 290 ? 29.285 14.191 -46.410 1.00 50.25 290 SER A CA 1
ATOM 2457 C C . SER A 1 290 ? 28.400 14.655 -45.244 1.00 50.25 290 SER A C 1
ATOM 2459 O O . SER A 1 290 ? 27.802 15.727 -45.325 1.00 50.25 290 SER A O 1
ATOM 2461 N N . MET A 1 291 ? 28.318 13.886 -44.151 1.00 47.78 291 MET A N 1
ATOM 2462 C CA . MET A 1 291 ? 27.582 14.280 -42.948 1.00 47.78 291 MET A CA 1
ATOM 2463 C C . MET A 1 291 ? 28.535 14.934 -41.942 1.00 47.78 291 MET A C 1
ATOM 2465 O O . MET A 1 291 ? 29.196 14.256 -41.161 1.00 47.78 291 MET A O 1
ATOM 2469 N N . GLY A 1 292 ? 28.616 16.266 -41.964 1.00 46.06 292 GLY A N 1
ATOM 2470 C CA . GLY A 1 292 ? 29.334 17.034 -40.946 1.00 46.06 292 GLY A CA 1
ATOM 2471 C C . GLY A 1 292 ? 28.764 16.777 -39.546 1.00 46.06 292 GLY A C 1
ATOM 2472 O O . GLY A 1 292 ? 27.556 16.872 -39.334 1.00 46.06 292 GLY A O 1
ATOM 2473 N N . ALA A 1 293 ? 29.630 16.457 -38.584 1.00 41.56 293 ALA A N 1
ATOM 2474 C CA . ALA A 1 293 ? 29.263 16.410 -37.175 1.00 41.56 293 ALA A CA 1
ATOM 2475 C C . ALA A 1 293 ? 29.008 17.840 -36.666 1.00 41.56 293 ALA A C 1
ATOM 2477 O O . ALA A 1 293 ? 29.895 18.690 -36.736 1.00 41.56 293 ALA A O 1
ATOM 2478 N N . GLN A 1 294 ? 27.812 18.111 -36.136 1.00 38.81 294 GLN A N 1
ATOM 2479 C CA . GLN A 1 294 ? 27.580 19.298 -35.312 1.00 38.81 294 GLN A CA 1
ATOM 2480 C C . GLN A 1 294 ? 28.294 19.085 -33.977 1.00 38.81 294 GLN A C 1
ATOM 2482 O O . GLN A 1 294 ? 27.863 18.274 -33.161 1.00 38.81 294 GLN A O 1
ATOM 2487 N N . VAL A 1 295 ? 29.413 19.778 -33.778 1.00 44.44 295 VAL A N 1
ATOM 2488 C CA . VAL A 1 295 ? 30.088 19.841 -32.481 1.00 44.44 295 VAL A CA 1
ATOM 2489 C C . VAL A 1 295 ? 29.684 21.157 -31.833 1.00 44.44 295 VAL A C 1
ATOM 2491 O O . VAL A 1 295 ? 30.073 22.225 -32.305 1.00 44.44 295 VAL A O 1
ATOM 2494 N N . ASP A 1 296 ? 28.895 21.077 -30.764 1.00 36.03 296 ASP A N 1
ATOM 2495 C CA . ASP A 1 296 ? 28.632 22.224 -29.902 1.00 36.03 296 ASP A CA 1
ATOM 2496 C C . ASP A 1 296 ? 29.956 22.674 -29.274 1.00 36.03 296 ASP A C 1
ATOM 2498 O O . ASP A 1 296 ? 30.614 21.939 -28.535 1.00 36.03 296 ASP A O 1
ATOM 2502 N N . THR A 1 297 ? 30.381 23.890 -29.597 1.00 37.28 297 THR A N 1
ATOM 2503 C CA . THR A 1 297 ? 31.594 24.488 -29.043 1.00 37.28 297 THR A CA 1
ATOM 2504 C C . THR A 1 297 ? 31.372 24.844 -27.572 1.00 37.28 297 THR A C 1
ATOM 2506 O O . THR A 1 297 ? 30.769 25.877 -27.275 1.00 37.28 297 THR A O 1
ATOM 2509 N N . LEU A 1 298 ? 31.892 24.038 -26.645 1.00 32.38 298 LEU A N 1
ATOM 2510 C CA . LEU A 1 298 ? 32.159 24.496 -25.280 1.00 32.38 298 LEU A CA 1
ATOM 2511 C C . LEU A 1 298 ? 33.543 25.151 -25.234 1.00 32.38 298 LEU A C 1
ATOM 2513 O O . LEU A 1 298 ? 34.553 24.557 -25.607 1.00 32.38 298 LEU A O 1
ATOM 2517 N N . ARG A 1 299 ? 33.539 26.420 -24.824 1.00 32.06 299 ARG A N 1
ATOM 2518 C CA . ARG A 1 299 ? 34.708 27.277 -24.635 1.00 32.06 299 ARG A CA 1
ATOM 2519 C C . ARG A 1 299 ? 35.552 26.830 -23.430 1.00 32.06 299 ARG A C 1
ATOM 2521 O O . ARG A 1 299 ? 35.007 26.423 -22.412 1.00 32.06 299 ARG A O 1
ATOM 2528 N N . ASP A 1 300 ? 36.855 27.061 -23.587 1.00 29.03 300 ASP A N 1
ATOM 2529 C CA . ASP A 1 300 ? 37.882 27.347 -22.574 1.00 29.03 300 ASP A CA 1
ATOM 2530 C C . ASP A 1 300 ? 38.667 26.203 -21.874 1.00 29.03 300 ASP A C 1
ATOM 2532 O O . ASP A 1 300 ? 38.252 25.620 -20.882 1.00 29.03 300 ASP A O 1
ATOM 2536 N N . VAL A 1 301 ? 39.899 26.034 -22.398 1.00 30.34 301 VAL A N 1
ATOM 2537 C CA . VAL A 1 301 ? 41.228 25.874 -21.749 1.00 30.34 301 VAL A CA 1
ATOM 2538 C C . VAL A 1 301 ? 41.538 24.617 -20.901 1.00 30.34 301 VAL A C 1
ATOM 2540 O O . VAL A 1 301 ? 41.031 24.450 -19.803 1.00 30.34 301 VAL A O 1
ATOM 2543 N N . VAL A 1 302 ? 42.485 23.785 -21.379 1.00 27.41 302 VAL A N 1
ATOM 2544 C CA . VAL A 1 302 ? 43.846 23.479 -20.836 1.00 27.41 302 VAL A CA 1
ATOM 2545 C C . VAL A 1 302 ? 44.443 22.303 -21.647 1.00 27.41 302 VAL A C 1
ATOM 2547 O O . VAL A 1 302 ? 43.764 21.335 -21.970 1.00 27.41 302 VAL A O 1
ATOM 2550 N N . HIS A 1 303 ? 45.728 22.403 -21.998 1.00 30.39 303 HIS A N 1
ATOM 2551 C CA . HIS A 1 303 ? 46.496 21.424 -22.775 1.00 30.39 303 HIS A CA 1
ATOM 2552 C C . HIS A 1 303 ? 46.770 20.078 -22.057 1.00 30.39 303 HIS A C 1
ATOM 2554 O O . HIS A 1 303 ? 47.074 20.051 -20.868 1.00 30.39 303 HIS A O 1
ATOM 2560 N N . THR A 1 304 ? 46.913 19.026 -22.885 1.00 28.27 304 THR A N 1
ATOM 2561 C CA . THR A 1 304 ? 47.684 17.760 -22.719 1.00 28.27 304 THR A CA 1
ATOM 2562 C C . THR A 1 304 ? 47.019 16.566 -22.017 1.00 28.27 304 THR A C 1
ATOM 2564 O O . THR A 1 304 ? 46.887 16.588 -20.805 1.00 28.27 304 THR A O 1
ATOM 2567 N N . VAL A 1 305 ? 46.772 15.471 -22.764 1.00 24.59 305 VAL A N 1
ATOM 2568 C CA . VAL A 1 305 ? 47.233 14.087 -22.472 1.00 24.59 305 VAL A CA 1
ATOM 2569 C C . VAL A 1 305 ? 47.319 13.293 -23.793 1.00 24.59 305 VAL A C 1
ATOM 2571 O O . VAL A 1 305 ? 46.375 13.255 -24.578 1.00 24.59 305 VAL A O 1
ATOM 2574 N N . LEU A 1 306 ? 48.477 12.663 -24.012 1.00 30.25 306 LEU A N 1
ATOM 2575 C CA . LEU A 1 306 ? 48.759 11.619 -25.002 1.00 30.25 306 LEU A CA 1
ATOM 2576 C C . LEU A 1 306 ? 47.906 10.366 -24.745 1.00 30.25 306 LEU A C 1
ATOM 2578 O O . LEU A 1 306 ? 47.908 9.840 -23.636 1.00 30.25 306 LEU A O 1
ATOM 2582 N N . GLY A 1 307 ? 47.267 9.831 -25.783 1.00 24.19 307 GLY A N 1
ATOM 2583 C CA . GLY A 1 307 ? 46.591 8.537 -25.725 1.00 24.19 307 GLY A CA 1
ATOM 2584 C C . GLY A 1 307 ? 46.470 7.916 -27.110 1.00 24.19 307 GLY A C 1
ATOM 2585 O O . GLY A 1 307 ? 45.568 8.254 -27.867 1.00 24.19 307 GLY A O 1
ATOM 2586 N N . TYR A 1 308 ? 47.404 7.021 -27.428 1.00 29.92 308 TYR A N 1
ATOM 2587 C CA . TYR A 1 308 ? 47.350 6.102 -28.564 1.00 29.92 308 TYR A CA 1
ATOM 2588 C C . TYR A 1 308 ? 46.006 5.357 -28.583 1.00 29.92 308 TYR A C 1
ATOM 2590 O O . TYR A 1 308 ? 45.703 4.650 -27.626 1.00 29.92 308 TYR A O 1
ATOM 2598 N N . MET A 1 309 ? 45.239 5.476 -29.668 1.00 24.98 309 MET A N 1
ATOM 2599 C CA . MET A 1 309 ? 44.200 4.519 -30.061 1.00 24.98 309 MET A CA 1
ATOM 2600 C C . MET A 1 309 ? 44.165 4.461 -31.590 1.00 24.98 309 MET A C 1
ATOM 2602 O O . MET A 1 309 ? 43.864 5.449 -32.260 1.00 24.98 309 MET A O 1
ATOM 2606 N N . ASP A 1 310 ? 44.511 3.293 -32.120 1.00 31.33 310 ASP A N 1
ATOM 2607 C CA . ASP A 1 310 ? 44.452 2.952 -33.535 1.00 31.33 310 ASP A CA 1
ATOM 2608 C C . ASP A 1 310 ? 43.068 3.276 -34.141 1.00 31.33 310 ASP A C 1
ATOM 2610 O O . ASP A 1 310 ? 42.038 2.888 -33.586 1.00 31.33 310 ASP A O 1
ATOM 2614 N N . LYS A 1 311 ? 43.070 3.868 -35.349 1.00 34.62 311 LYS A N 1
ATOM 2615 C CA . LYS A 1 311 ? 41.969 3.913 -36.350 1.00 34.62 311 LYS A CA 1
ATOM 2616 C C . LYS A 1 311 ? 41.047 5.142 -36.473 1.00 34.62 311 LYS A C 1
ATOM 2618 O O . LYS A 1 311 ? 39.935 4.969 -36.965 1.00 34.62 311 LYS A O 1
ATOM 2623 N N . TYR A 1 312 ? 41.477 6.377 -36.196 1.00 29.80 312 TYR A N 1
ATOM 2624 C CA . TYR A 1 312 ? 40.720 7.557 -36.671 1.00 29.80 312 TYR A CA 1
ATOM 2625 C C . TYR A 1 312 ? 41.621 8.700 -37.163 1.00 29.80 312 TYR A C 1
ATOM 2627 O O . TYR A 1 312 ? 42.511 9.148 -36.447 1.00 29.80 312 TYR A O 1
ATOM 2635 N N . ILE A 1 313 ? 41.362 9.189 -38.384 1.00 29.28 313 ILE A N 1
ATOM 2636 C CA . ILE A 1 313 ? 41.953 10.416 -38.943 1.00 29.28 313 ILE A CA 1
ATOM 2637 C C . ILE A 1 313 ? 41.030 11.586 -38.581 1.00 29.28 313 ILE A C 1
ATOM 2639 O O . ILE A 1 313 ? 39.859 11.593 -38.961 1.00 29.28 313 ILE A O 1
ATOM 2643 N N . ILE A 1 314 ? 41.552 12.575 -37.852 1.00 27.72 314 ILE A N 1
ATOM 2644 C CA . ILE A 1 314 ? 40.872 13.848 -37.574 1.00 27.72 314 ILE A CA 1
ATOM 2645 C C . ILE A 1 314 ? 41.308 14.852 -38.650 1.00 27.72 314 ILE A C 1
ATOM 2647 O O . ILE A 1 314 ? 42.487 15.188 -38.729 1.00 27.72 314 ILE A O 1
ATOM 2651 N N . VAL A 1 315 ? 40.372 15.343 -39.468 1.00 29.36 315 VAL A N 1
ATOM 2652 C CA . VAL A 1 315 ? 40.629 16.409 -40.455 1.00 29.36 315 VAL A CA 1
ATOM 2653 C C . VAL A 1 315 ? 40.311 17.766 -39.821 1.00 29.36 315 VAL A C 1
ATOM 2655 O O . VAL A 1 315 ? 39.185 18.004 -39.388 1.00 29.36 315 VAL A O 1
ATOM 2658 N N . TRP A 1 316 ? 41.301 18.659 -39.761 1.00 24.98 316 TRP A N 1
ATOM 2659 C CA . TRP A 1 316 ? 41.139 20.052 -39.328 1.00 24.98 316 TRP A CA 1
ATOM 2660 C C . TRP A 1 316 ? 40.589 20.917 -40.473 1.00 24.98 316 TRP A C 1
ATOM 2662 O O . TRP A 1 316 ? 41.152 20.915 -41.566 1.00 24.98 316 TRP A O 1
ATOM 2672 N N . VAL A 1 317 ? 39.539 21.706 -40.218 1.00 31.39 317 VAL A N 1
ATOM 2673 C CA . VAL A 1 317 ? 39.005 22.710 -41.160 1.00 31.39 317 VAL A CA 1
ATOM 2674 C C . VAL A 1 317 ? 38.928 24.073 -40.451 1.00 31.39 317 VAL A C 1
ATOM 2676 O O . VAL A 1 317 ? 38.313 24.145 -39.386 1.00 31.39 317 VAL A O 1
ATOM 2679 N N . PRO A 1 318 ? 39.528 25.159 -40.982 1.00 27.02 318 PRO A N 1
ATOM 2680 C CA . PRO A 1 318 ? 39.411 26.490 -40.388 1.00 27.02 318 PRO A CA 1
ATOM 2681 C C . PRO A 1 318 ? 38.039 27.130 -40.671 1.00 27.02 318 PRO A C 1
ATOM 2683 O O . PRO A 1 318 ? 37.494 27.034 -41.770 1.00 27.02 318 PRO A O 1
ATOM 2686 N N . PHE A 1 319 ? 37.497 27.793 -39.648 1.00 28.09 319 PHE A N 1
ATOM 2687 C CA . PHE A 1 319 ? 36.166 28.407 -39.588 1.00 28.09 319 PHE A CA 1
ATOM 2688 C C . PHE A 1 319 ? 36.111 29.790 -40.271 1.00 28.09 319 PHE A C 1
ATOM 2690 O O . PHE A 1 319 ? 36.981 30.625 -40.030 1.00 28.09 319 PHE A O 1
ATOM 2697 N N . ILE A 1 320 ? 35.061 30.068 -41.060 1.00 28.48 320 ILE A N 1
ATOM 2698 C CA . ILE A 1 320 ? 34.716 31.408 -41.584 1.00 28.48 320 ILE A CA 1
ATOM 2699 C C . ILE A 1 320 ? 33.222 31.665 -41.289 1.00 28.48 320 ILE A C 1
ATOM 2701 O O . ILE A 1 320 ? 32.404 30.809 -41.626 1.00 28.48 320 ILE A O 1
ATOM 2705 N N . PRO A 1 321 ? 32.839 32.792 -40.652 1.00 29.61 321 PRO A N 1
ATOM 2706 C CA . PRO A 1 321 ? 31.489 32.984 -40.120 1.00 29.61 321 PRO A CA 1
ATOM 2707 C C . PRO A 1 321 ? 30.474 33.419 -41.188 1.00 29.61 321 PRO A C 1
ATOM 2709 O O . PRO A 1 321 ? 30.767 34.250 -42.048 1.00 29.61 321 PRO A O 1
ATOM 2712 N N . GLU A 1 322 ? 29.250 32.895 -41.084 1.00 31.92 322 GLU A N 1
ATOM 2713 C CA . GLU A 1 322 ? 28.102 33.266 -41.916 1.00 31.92 322 GLU A CA 1
ATOM 2714 C C . GLU A 1 322 ? 27.442 34.574 -41.458 1.00 31.92 322 GLU A C 1
ATOM 2716 O O . GLU A 1 322 ? 27.206 34.791 -40.267 1.00 31.92 322 GLU A O 1
ATOM 2721 N N . LYS A 1 323 ? 27.002 35.384 -42.428 1.00 30.48 323 LYS A N 1
ATOM 2722 C CA . LYS A 1 323 ? 25.791 36.190 -42.267 1.00 30.48 323 LYS A CA 1
ATOM 2723 C C . LYS A 1 323 ? 24.866 36.091 -43.481 1.00 30.48 323 LYS A C 1
ATOM 2725 O O . LYS A 1 323 ? 25.268 36.341 -44.610 1.00 30.48 323 LYS A O 1
ATOM 2730 N N . GLU A 1 324 ? 23.618 35.792 -43.126 1.00 29.11 324 GLU A N 1
ATOM 2731 C CA . GLU A 1 324 ? 22.347 36.267 -43.682 1.00 29.11 324 GLU A CA 1
ATOM 2732 C C . GLU A 1 324 ? 21.873 35.763 -45.064 1.00 29.11 324 GLU A C 1
ATOM 2734 O O . GLU A 1 324 ? 22.293 36.185 -46.135 1.00 29.11 324 GLU A O 1
ATOM 2739 N N . SER A 1 325 ? 20.910 34.840 -44.944 1.00 32.56 325 SER A N 1
ATOM 2740 C CA . SER A 1 325 ? 19.561 34.850 -45.526 1.00 32.56 325 SER A CA 1
ATOM 2741 C C . SER A 1 325 ? 19.360 34.873 -47.051 1.00 32.56 325 SER A C 1
ATOM 2743 O O . SER A 1 325 ? 19.559 35.844 -47.771 1.00 32.56 325 SER A O 1
ATOM 2745 N N . SER A 1 326 ? 18.677 33.801 -47.462 1.00 33.28 326 SER A N 1
ATOM 2746 C CA . SER A 1 326 ? 17.748 33.703 -48.589 1.00 33.28 326 SER A CA 1
ATOM 2747 C C . SER A 1 326 ? 18.338 33.517 -49.996 1.00 33.28 326 SER A C 1
ATOM 2749 O O . SER A 1 326 ? 19.221 34.225 -50.459 1.00 33.28 326 SER A O 1
ATOM 2751 N N . VAL A 1 327 ? 17.766 32.517 -50.676 1.00 37.72 327 VAL A N 1
ATOM 2752 C CA . VAL A 1 327 ? 17.783 32.282 -52.128 1.00 37.72 327 VAL A CA 1
ATOM 2753 C C . VAL A 1 327 ? 19.166 32.091 -52.770 1.00 37.72 327 VAL A C 1
ATOM 2755 O O . VAL A 1 327 ? 19.799 33.041 -53.213 1.00 37.72 327 VAL A O 1
ATOM 2758 N N . ASN A 1 328 ? 19.601 30.831 -52.922 1.00 30.97 328 ASN A N 1
ATOM 2759 C CA . ASN A 1 328 ? 20.134 30.305 -54.194 1.00 30.97 328 ASN A CA 1
ATOM 2760 C C . ASN A 1 328 ? 20.672 28.872 -54.049 1.00 30.97 328 ASN A C 1
ATOM 2762 O O . ASN A 1 328 ? 21.752 28.646 -53.506 1.00 30.97 328 ASN A O 1
ATOM 2766 N N . THR A 1 329 ? 19.989 27.905 -54.663 1.00 39.50 329 THR A N 1
ATOM 2767 C CA . THR A 1 329 ? 20.481 26.531 -54.888 1.00 39.50 329 THR A CA 1
ATOM 2768 C C . THR A 1 329 ? 21.584 26.444 -55.957 1.00 39.50 329 THR A C 1
ATOM 2770 O O . THR A 1 329 ? 22.031 25.353 -56.290 1.00 39.50 329 THR A O 1
ATOM 2773 N N . GLY A 1 330 ? 22.092 27.580 -56.451 1.00 34.47 330 GLY A N 1
ATOM 2774 C CA . GLY A 1 330 ? 23.308 27.660 -57.271 1.00 34.47 330 GLY A CA 1
ATOM 2775 C C . GLY A 1 330 ? 24.622 27.658 -56.475 1.00 34.47 330 GLY A C 1
ATOM 2776 O O . GLY A 1 330 ? 25.685 27.500 -57.068 1.00 34.47 330 GLY A O 1
ATOM 2777 N N . LYS A 1 331 ? 24.584 27.805 -55.140 1.00 34.00 331 LYS A N 1
ATOM 2778 C CA . LYS A 1 331 ? 25.800 27.843 -54.304 1.00 34.00 331 LYS A CA 1
ATOM 2779 C C . LYS A 1 331 ? 26.352 26.452 -53.942 1.00 34.00 331 LYS A C 1
ATOM 2781 O O . LYS A 1 331 ? 27.539 26.350 -53.657 1.00 34.00 331 LYS A O 1
ATOM 2786 N N . SER A 1 332 ? 25.565 25.371 -54.005 1.00 34.28 332 SER A N 1
ATOM 2787 C CA . SER A 1 332 ? 26.033 24.038 -53.568 1.00 34.28 332 SER A CA 1
ATOM 2788 C C . SER A 1 332 ? 27.055 23.397 -54.516 1.00 34.28 332 SER A C 1
ATOM 2790 O O . SER A 1 332 ? 27.996 22.756 -54.057 1.00 34.28 332 SER A O 1
ATOM 2792 N N . ILE A 1 333 ? 26.928 23.616 -55.829 1.00 34.31 333 ILE A N 1
ATOM 2793 C CA . ILE A 1 333 ? 27.867 23.078 -56.830 1.00 34.31 333 ILE A CA 1
ATOM 2794 C C . ILE A 1 333 ? 29.229 23.783 -56.724 1.00 34.31 333 ILE A C 1
ATOM 2796 O O . ILE A 1 333 ? 30.270 23.134 -56.808 1.00 34.31 333 ILE A O 1
ATOM 2800 N N . PHE A 1 334 ? 29.226 25.091 -56.445 1.00 31.41 334 PHE A N 1
ATOM 2801 C CA . PHE A 1 334 ? 30.447 25.873 -56.231 1.00 31.41 334 PHE A CA 1
ATOM 2802 C C . PHE A 1 334 ? 31.197 25.425 -54.962 1.00 31.41 334 PHE A C 1
ATOM 2804 O O . PHE A 1 334 ? 32.419 25.297 -54.973 1.00 31.41 334 PHE A O 1
ATOM 2811 N N . TRP A 1 335 ? 30.459 25.081 -53.900 1.00 36.31 335 TRP A N 1
ATOM 2812 C CA . TRP A 1 335 ? 31.019 24.546 -52.654 1.00 36.31 335 TRP A CA 1
ATOM 2813 C C . TRP A 1 335 ? 31.636 23.149 -52.810 1.00 36.31 335 TRP A C 1
ATOM 2815 O O . TRP A 1 335 ? 32.711 22.903 -52.270 1.00 36.31 335 TRP A O 1
ATOM 2825 N N . ILE A 1 336 ? 31.025 22.250 -53.590 1.00 38.44 336 ILE A N 1
ATOM 2826 C CA . ILE A 1 336 ? 31.591 20.914 -53.866 1.00 38.44 336 ILE A CA 1
ATOM 2827 C C . ILE A 1 336 ? 32.892 21.028 -54.676 1.00 38.44 336 ILE A C 1
ATOM 2829 O O . ILE A 1 336 ? 33.852 20.306 -54.412 1.00 38.44 336 ILE A O 1
ATOM 2833 N N . GLN A 1 337 ? 32.952 21.961 -55.629 1.00 36.25 337 GLN A N 1
ATOM 2834 C CA . GLN A 1 337 ? 34.132 22.181 -56.465 1.00 36.25 337 GLN A CA 1
ATOM 2835 C C . GLN A 1 337 ? 35.306 22.778 -55.671 1.00 36.25 337 GLN A C 1
ATOM 2837 O O . GLN A 1 337 ? 36.440 22.320 -55.818 1.00 36.25 337 GLN A O 1
ATOM 2842 N N . GLN A 1 338 ? 35.032 23.727 -54.771 1.00 40.03 338 GLN A N 1
ATOM 2843 C CA . GLN A 1 338 ? 36.042 24.316 -53.887 1.00 40.03 338 GLN A CA 1
ATOM 2844 C C . GLN A 1 338 ? 36.496 23.331 -52.792 1.00 40.03 338 GLN A C 1
ATOM 2846 O O . GLN A 1 338 ? 37.678 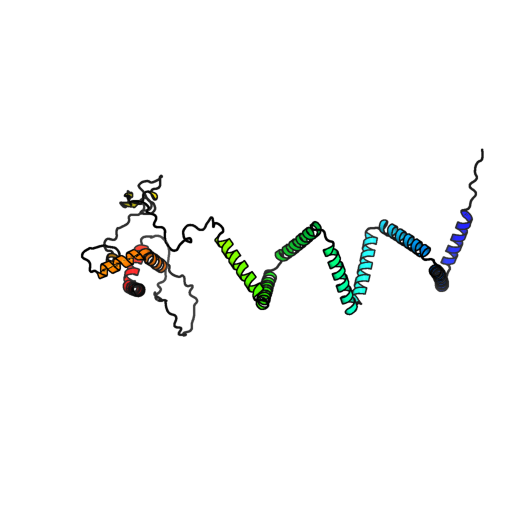23.284 -52.454 1.00 40.03 338 GLN A O 1
ATOM 2851 N N . TRP A 1 339 ? 35.592 22.472 -52.302 1.00 43.34 339 TRP A N 1
ATOM 2852 C CA . TRP A 1 339 ? 35.906 21.402 -51.350 1.00 43.34 339 TRP A CA 1
ATOM 2853 C C . TRP A 1 339 ? 36.758 20.286 -51.974 1.00 43.34 339 TRP A C 1
ATOM 2855 O O . TRP A 1 339 ? 37.734 19.863 -51.358 1.00 43.34 339 TRP A O 1
ATOM 2865 N N . LEU A 1 340 ? 36.461 19.855 -53.208 1.00 43.34 340 LEU A N 1
ATOM 2866 C CA . LEU A 1 340 ? 37.270 18.872 -53.946 1.00 43.34 340 LEU A CA 1
ATOM 2867 C C . LEU A 1 340 ? 38.672 19.405 -54.283 1.00 43.34 340 LEU A C 1
ATOM 2869 O O . LEU A 1 340 ? 39.640 18.653 -54.206 1.00 43.34 340 LEU A O 1
ATOM 2873 N N . GLN A 1 341 ? 38.797 20.695 -54.620 1.00 46.06 341 GLN A N 1
ATOM 2874 C CA . GLN A 1 341 ? 40.100 21.328 -54.860 1.00 46.06 341 GLN A CA 1
ATOM 2875 C C . GLN A 1 341 ? 40.923 21.491 -53.573 1.00 46.06 341 GLN A C 1
ATOM 2877 O O . GLN A 1 341 ? 42.127 21.251 -53.597 1.00 46.06 341 GLN A O 1
ATOM 2882 N N . ALA A 1 342 ? 40.292 21.848 -52.450 1.00 43.81 342 ALA A N 1
ATOM 2883 C CA . ALA A 1 342 ? 40.979 22.031 -51.169 1.00 43.81 342 ALA A CA 1
ATOM 2884 C C . ALA A 1 342 ? 41.363 20.707 -50.481 1.00 43.81 342 ALA A C 1
ATOM 2886 O O . ALA A 1 342 ? 42.370 20.648 -49.783 1.00 43.81 342 ALA A O 1
ATOM 2887 N N . ASN A 1 343 ? 40.591 19.635 -50.695 1.00 44.28 343 ASN A N 1
ATOM 2888 C CA . ASN A 1 343 ? 40.768 18.348 -50.008 1.00 44.28 343 ASN A CA 1
ATOM 2889 C C . ASN A 1 343 ? 41.329 17.235 -50.909 1.00 44.28 343 ASN A C 1
ATOM 2891 O O . ASN A 1 343 ? 41.333 16.071 -50.513 1.00 44.28 343 ASN A O 1
ATOM 2895 N N . GLY A 1 344 ? 41.841 17.562 -52.102 1.00 46.03 344 GLY A N 1
ATOM 2896 C CA . GLY A 1 344 ? 42.398 16.575 -53.038 1.00 46.03 344 GLY A CA 1
ATOM 2897 C C . GLY A 1 344 ? 43.519 15.706 -52.444 1.00 46.03 344 GLY A C 1
ATOM 2898 O O . GLY A 1 344 ? 43.623 14.528 -52.774 1.00 46.03 344 GLY A O 1
ATOM 2899 N N . LEU A 1 345 ? 44.309 16.248 -51.508 1.00 44.62 345 LEU A N 1
ATOM 2900 C CA . LEU A 1 345 ? 45.319 15.494 -50.749 1.00 44.62 345 LEU A CA 1
ATOM 2901 C C . LEU A 1 345 ? 44.695 14.564 -49.693 1.00 44.62 345 LEU A C 1
ATOM 2903 O O . LEU A 1 345 ? 45.110 13.414 -49.582 1.00 44.62 345 LEU A O 1
ATOM 2907 N N . ALA A 1 346 ? 43.653 15.011 -48.987 1.00 42.97 346 ALA A N 1
ATOM 2908 C CA . ALA A 1 346 ? 42.954 14.210 -47.978 1.00 42.97 346 ALA A CA 1
ATOM 2909 C C . ALA A 1 346 ? 42.164 13.044 -48.599 1.00 42.97 346 ALA A C 1
ATOM 2911 O O . ALA A 1 346 ? 42.102 11.960 -48.026 1.00 42.97 346 ALA A O 1
ATOM 2912 N N . ILE A 1 347 ? 41.620 13.227 -49.808 1.00 44.44 347 ILE A N 1
ATOM 2913 C CA . ILE A 1 347 ? 40.985 12.150 -50.586 1.00 44.44 347 ILE A CA 1
ATOM 2914 C C . ILE A 1 347 ? 42.029 11.110 -51.010 1.00 44.44 347 ILE A C 1
ATOM 2916 O O . ILE A 1 347 ? 41.755 9.913 -50.979 1.00 44.44 347 ILE A O 1
ATOM 2920 N N . ARG A 1 348 ? 43.243 11.548 -51.360 1.00 45.22 348 ARG A N 1
ATOM 2921 C CA . ARG A 1 348 ? 44.352 10.665 -51.737 1.00 45.22 348 ARG A CA 1
ATOM 2922 C C . ARG A 1 348 ? 44.863 9.840 -50.547 1.00 45.22 348 ARG A C 1
ATOM 2924 O O . ARG A 1 348 ? 45.141 8.659 -50.725 1.00 45.22 348 ARG A O 1
ATOM 2931 N N . GLU A 1 349 ? 44.904 10.411 -49.341 1.00 46.72 349 GLU A N 1
ATOM 2932 C CA . GLU A 1 349 ? 45.228 9.668 -48.111 1.00 46.72 349 GLU A CA 1
ATOM 2933 C C . GLU A 1 349 ? 44.093 8.747 -47.637 1.00 46.72 349 GLU A C 1
ATOM 2935 O O . GLU A 1 349 ? 44.359 7.607 -47.263 1.00 46.72 349 GLU A O 1
ATOM 2940 N N . MET A 1 350 ? 42.825 9.173 -47.732 1.00 39.00 350 MET A N 1
ATOM 2941 C CA . MET A 1 350 ? 41.670 8.296 -47.478 1.00 39.00 350 MET A CA 1
ATOM 2942 C C . MET A 1 350 ? 41.632 7.103 -48.435 1.00 39.00 350 MET A C 1
ATOM 2944 O O . MET A 1 350 ? 41.279 5.999 -48.025 1.00 39.00 350 MET A O 1
ATOM 2948 N N . LEU A 1 351 ? 41.991 7.310 -49.706 1.00 41.31 351 LEU A N 1
ATOM 2949 C CA . LEU A 1 351 ? 42.134 6.221 -50.661 1.00 41.31 351 LEU A CA 1
ATOM 2950 C C . LEU A 1 351 ? 43.317 5.328 -50.266 1.00 41.31 351 LEU A C 1
ATOM 2952 O O . LEU A 1 351 ? 43.113 4.137 -50.138 1.00 41.31 351 LEU A O 1
ATOM 2956 N N . ASN A 1 352 ? 44.501 5.836 -49.930 1.00 43.72 352 ASN A N 1
ATOM 2957 C CA . ASN A 1 352 ? 45.607 4.952 -49.526 1.00 43.72 352 ASN A CA 1
ATOM 2958 C C . ASN A 1 352 ? 45.286 4.059 -48.303 1.00 43.72 352 ASN A C 1
ATOM 2960 O O . ASN A 1 352 ? 45.642 2.889 -48.312 1.00 43.72 352 ASN A O 1
ATOM 2964 N N . VAL A 1 353 ? 44.533 4.547 -47.308 1.00 42.78 353 VAL A N 1
ATOM 2965 C CA . VAL A 1 353 ? 44.135 3.758 -46.115 1.00 42.78 353 VAL A CA 1
ATOM 2966 C C . VAL A 1 353 ? 43.070 2.687 -46.407 1.00 42.78 353 VAL A C 1
ATOM 2968 O O . VAL A 1 353 ? 42.914 1.742 -45.643 1.00 42.78 353 VAL A O 1
ATOM 2971 N N . ILE A 1 354 ? 42.314 2.824 -47.499 1.00 38.66 354 ILE A N 1
ATOM 2972 C CA . ILE A 1 354 ? 41.326 1.820 -47.938 1.00 38.66 354 ILE A CA 1
ATOM 2973 C C . ILE A 1 354 ? 41.965 0.792 -48.895 1.00 38.66 354 ILE A C 1
ATOM 2975 O O . ILE A 1 354 ? 41.352 -0.230 -49.208 1.00 38.66 354 ILE A O 1
ATOM 2979 N N . TRP A 1 355 ? 43.167 1.079 -49.401 1.00 45.00 355 TRP A N 1
ATOM 2980 C CA . TRP A 1 355 ? 43.842 0.296 -50.436 1.00 45.00 355 TRP A CA 1
ATOM 2981 C C . TRP A 1 355 ? 44.973 -0.613 -49.919 1.00 45.00 355 TRP A C 1
ATOM 2983 O O . TRP A 1 355 ? 45.393 -1.478 -50.691 1.00 45.00 355 TRP A O 1
ATOM 2993 N N . ASP A 1 356 ? 45.386 -0.473 -48.652 1.00 31.73 356 ASP A N 1
ATOM 2994 C CA . ASP A 1 356 ? 46.095 -1.496 -47.853 1.00 31.73 356 ASP A CA 1
ATOM 2995 C C . ASP A 1 356 ? 45.090 -2.330 -47.036 1.00 31.73 356 ASP A C 1
ATOM 2997 O O . ASP A 1 356 ? 45.264 -3.571 -46.958 1.00 31.73 356 ASP A O 1
#

pLDDT: mean 75.69, std 23.65, range [24.19, 98.06]